Protein AF-A0AAC8YBW9-F1 (afdb_monomer_lite)

Foldseek 3Di:
DDPVLVVLVVVCVVQFAPADPLCVQVQCVPPGGLVSLLVSCVVPVLSSLLSLLVCVLVPPVSSLSSVCVSCLVVLVVVQVVVVVVVDPPSSVLLSVQLSVCSNPPPCVVDSPPSVVVSSVSSSVSSVVVVPPPPPPPPDPDPPPDDPPDPDPDDDDPPCDQLNLLVVCVVVVLDDPVLSVLSCCCPVVVDDLVRSCVVVVHDSVVSVVSPVVSVVSSVVCVVVSSVD

Structure (mmCIF, N/CA/C/O backbone):
data_AF-A0AAC8YBW9-F1
#
_entry.id   AF-A0AAC8YBW9-F1
#
loop_
_atom_site.group_PDB
_atom_site.id
_atom_site.type_symbol
_atom_site.label_atom_id
_atom_site.label_alt_id
_atom_site.label_comp_id
_atom_site.label_asym_id
_atom_site.label_entity_id
_atom_site.label_seq_id
_atom_site.pdbx_PDB_ins_code
_atom_site.Cartn_x
_atom_site.Cartn_y
_atom_site.Cartn_z
_atom_site.occupancy
_atom_site.B_iso_or_equiv
_atom_site.auth_seq_id
_atom_site.auth_comp_id
_atom_site.auth_asym_id
_atom_site.auth_atom_id
_atom_site.pdbx_PDB_model_num
ATOM 1 N N . MET A 1 1 ? 13.088 17.054 2.639 1.00 60.50 1 MET A N 1
ATOM 2 C CA . MET A 1 1 ? 11.891 16.589 3.371 1.00 60.50 1 MET A CA 1
ATOM 3 C C . MET A 1 1 ? 10.742 16.558 2.373 1.00 60.50 1 MET A C 1
ATOM 5 O O . MET A 1 1 ? 10.724 17.440 1.524 1.00 60.50 1 MET A O 1
ATOM 9 N N . PHE A 1 2 ? 9.884 15.536 2.373 1.00 74.44 2 PHE A N 1
ATOM 10 C CA . PHE A 1 2 ? 8.741 15.478 1.449 1.00 74.44 2 PHE A CA 1
ATOM 11 C C . PHE A 1 2 ? 7.587 16.308 2.029 1.00 74.44 2 PHE A C 1
ATOM 13 O O . PHE A 1 2 ? 7.195 16.025 3.158 1.00 74.44 2 PHE A O 1
ATOM 20 N N . SER A 1 3 ? 7.075 17.310 1.300 1.00 84.94 3 SER A N 1
ATOM 21 C CA . SER A 1 3 ? 5.959 18.153 1.781 1.00 84.94 3 SER A CA 1
ATOM 22 C C . SER A 1 3 ? 4.719 17.307 2.050 1.00 84.94 3 SER A C 1
ATOM 24 O O . SER A 1 3 ? 4.210 17.330 3.163 1.00 84.94 3 SER A O 1
ATOM 26 N N . THR A 1 4 ? 4.366 16.421 1.110 1.00 87.69 4 THR A N 1
ATOM 27 C CA . THR A 1 4 ? 3.236 15.489 1.232 1.00 87.69 4 THR A CA 1
ATOM 28 C C . THR A 1 4 ? 3.280 14.670 2.524 1.00 87.69 4 THR A C 1
ATOM 30 O O . THR A 1 4 ? 2.260 14.459 3.165 1.00 87.69 4 THR A O 1
ATOM 33 N N . ALA A 1 5 ? 4.464 14.224 2.965 1.00 90.69 5 ALA A N 1
ATOM 34 C CA . ALA A 1 5 ? 4.584 13.474 4.218 1.00 90.69 5 ALA A CA 1
ATOM 35 C C . ALA A 1 5 ? 4.280 14.332 5.456 1.00 90.69 5 ALA A C 1
ATOM 37 O O . ALA A 1 5 ? 3.769 13.810 6.443 1.00 90.69 5 ALA A O 1
ATOM 38 N N . ALA A 1 6 ? 4.639 15.617 5.439 1.00 91.75 6 ALA A N 1
ATOM 39 C CA . ALA A 1 6 ? 4.305 16.529 6.528 1.00 91.75 6 ALA A CA 1
ATOM 40 C C . ALA A 1 6 ? 2.796 16.800 6.549 1.00 91.75 6 ALA A C 1
ATOM 42 O O . ALA A 1 6 ? 2.181 16.668 7.603 1.00 91.75 6 ALA A O 1
ATOM 43 N N . ASP A 1 7 ? 2.207 17.061 5.382 1.00 94.31 7 ASP A N 1
ATOM 44 C CA . ASP A 1 7 ? 0.774 17.324 5.229 1.00 94.31 7 ASP A CA 1
ATOM 45 C C . ASP A 1 7 ? -0.071 16.121 5.683 1.00 94.31 7 ASP A C 1
ATOM 47 O O . ASP A 1 7 ? -1.015 16.281 6.454 1.00 94.31 7 ASP A O 1
ATOM 51 N N . LEU A 1 8 ? 0.334 14.898 5.320 1.00 94.31 8 LEU A N 1
ATOM 52 C CA . LEU A 1 8 ? -0.306 13.669 5.798 1.00 94.31 8 LEU A CA 1
ATOM 53 C C . LEU A 1 8 ? -0.160 13.468 7.311 1.00 94.31 8 LEU A C 1
ATOM 55 O O . LEU A 1 8 ? -1.072 12.951 7.946 1.00 94.31 8 LEU A O 1
ATOM 59 N N . ASN A 1 9 ? 0.961 13.841 7.927 1.00 95.81 9 ASN A N 1
ATOM 60 C CA . ASN A 1 9 ? 1.064 13.725 9.385 1.00 95.81 9 ASN A CA 1
ATOM 61 C C . ASN A 1 9 ? 0.178 14.753 10.096 1.00 95.81 9 ASN A C 1
ATOM 63 O O . ASN A 1 9 ? -0.477 14.398 11.067 1.00 95.81 9 ASN A O 1
ATOM 67 N N . ILE A 1 10 ? 0.092 15.982 9.578 1.00 96.69 10 ILE A N 1
ATOM 68 C CA . ILE A 1 10 ? -0.809 17.018 10.107 1.00 96.69 10 ILE A CA 1
ATOM 69 C C . ILE A 1 10 ? -2.271 16.573 9.993 1.00 96.69 10 ILE A C 1
ATOM 71 O O . ILE A 1 10 ? -3.038 16.692 10.944 1.00 96.69 10 ILE A O 1
ATOM 75 N N . GLU A 1 11 ? -2.662 16.039 8.837 1.00 96.25 11 GLU A N 1
ATOM 76 C CA . GLU A 1 11 ? -3.993 15.468 8.649 1.00 96.25 11 GLU A CA 1
ATOM 77 C C . GLU A 1 11 ? -4.227 14.306 9.625 1.00 96.25 11 GLU A C 1
ATOM 79 O O . GLU A 1 11 ? -5.249 14.274 10.310 1.00 96.25 11 GLU A O 1
ATOM 84 N N . TRP A 1 12 ? -3.274 13.374 9.738 1.00 97.50 12 TRP A N 1
ATOM 85 C CA . TRP A 1 12 ? -3.387 12.240 10.654 1.00 97.50 12 TRP A CA 1
ATOM 86 C C . TRP A 1 12 ? -3.553 12.683 12.106 1.00 97.50 12 TRP A C 1
ATOM 88 O O . TRP A 1 12 ? -4.356 12.089 12.823 1.00 97.50 12 TRP A O 1
ATOM 98 N N . ASP A 1 13 ? -2.873 13.751 12.522 1.00 97.12 13 ASP A N 1
ATOM 99 C CA . ASP A 1 13 ? -3.011 14.287 13.873 1.00 97.12 13 ASP A CA 1
ATOM 100 C C . ASP A 1 13 ? -4.455 14.698 14.192 1.00 97.12 13 ASP A C 1
ATOM 102 O O . ASP A 1 13 ? -4.885 14.555 15.335 1.00 97.12 13 ASP A O 1
ATOM 106 N N . SER A 1 14 ? -5.221 15.138 13.186 1.00 95.38 14 SER A N 1
ATOM 107 C CA . SER A 1 14 ? -6.653 15.439 13.324 1.00 95.38 14 SER A CA 1
ATOM 108 C C . SER A 1 14 ? -7.558 14.201 13.284 1.00 95.38 14 SER A C 1
ATOM 110 O O . SER A 1 14 ? -8.667 14.233 13.815 1.00 95.38 14 SER A O 1
ATOM 112 N N . LEU A 1 15 ? -7.097 13.108 12.668 1.00 96.94 15 LEU A N 1
ATOM 113 C CA . LEU A 1 15 ? -7.876 11.885 12.467 1.00 96.94 15 LEU A CA 1
ATOM 114 C C . LEU A 1 15 ? -7.648 10.835 13.554 1.00 96.94 15 LEU A C 1
ATOM 116 O O . LEU A 1 15 ? -8.534 10.012 13.768 1.00 96.94 15 LEU A O 1
ATOM 120 N N . GLN A 1 16 ? -6.497 10.838 14.229 1.00 97.25 16 GLN A N 1
ATOM 121 C CA . GLN A 1 16 ? -6.107 9.762 15.146 1.00 97.25 16 GLN A CA 1
ATOM 122 C C . GLN A 1 16 ? -7.092 9.555 16.302 1.00 97.25 16 GLN A C 1
ATOM 124 O O . GLN A 1 16 ? -7.290 8.418 16.715 1.00 97.25 16 GLN A O 1
ATOM 129 N N . ASP A 1 17 ? -7.759 10.619 16.757 1.00 97.38 17 ASP A N 1
ATOM 130 C CA . ASP A 1 17 ? -8.764 10.578 17.827 1.00 97.38 17 ASP A CA 1
ATOM 131 C C . ASP A 1 17 ? -10.181 10.259 17.316 1.00 97.38 17 ASP A C 1
ATOM 133 O O . ASP A 1 17 ? -11.138 10.218 18.093 1.00 97.38 17 ASP A O 1
ATOM 137 N N . SER A 1 18 ? -10.341 10.027 16.008 1.00 96.94 18 SER A N 1
ATOM 138 C CA . SER A 1 18 ? -11.635 9.673 15.423 1.00 96.94 18 SER A CA 1
ATOM 139 C C . SER A 1 18 ? -12.120 8.346 16.004 1.00 96.94 18 SER A C 1
ATOM 141 O O . SER A 1 18 ? -11.365 7.367 15.981 1.00 96.94 18 SER A O 1
ATOM 143 N N . PRO A 1 19 ? -13.367 8.283 16.501 1.00 96.12 19 PRO A N 1
ATOM 144 C CA . PRO A 1 19 ? -13.905 7.064 17.078 1.00 96.12 19 PRO A CA 1
ATOM 145 C C . PRO A 1 19 ? -14.093 5.994 16.001 1.00 96.12 19 PRO A C 1
ATOM 147 O O . PRO A 1 19 ? -14.581 6.282 14.906 1.00 96.12 19 PRO A O 1
ATOM 150 N N . VAL A 1 20 ? -13.757 4.748 16.330 1.00 95.56 20 VAL A N 1
ATOM 151 C CA . VAL A 1 20 ? -13.916 3.597 15.433 1.00 95.56 20 VAL A CA 1
ATOM 152 C C . VAL A 1 20 ? -14.882 2.573 16.020 1.00 95.56 20 VAL A C 1
ATOM 154 O O . VAL A 1 20 ? -14.960 2.373 17.228 1.00 95.56 20 VAL A O 1
ATOM 157 N N . THR A 1 21 ? -15.639 1.906 15.151 1.00 92.81 21 THR A N 1
ATOM 158 C CA . THR A 1 21 ? -16.585 0.831 15.509 1.00 92.81 21 THR A CA 1
ATOM 159 C C . THR A 1 21 ? -16.119 -0.521 14.972 1.00 92.81 21 THR A C 1
ATOM 161 O O . THR A 1 21 ? -16.912 -1.403 14.663 1.00 92.81 21 THR A O 1
ATOM 164 N N . TRP A 1 22 ? -14.803 -0.694 14.851 1.00 95.06 22 TRP A N 1
ATOM 165 C CA . TRP A 1 22 ? -14.136 -1.862 14.269 1.00 95.06 22 TRP A CA 1
ATOM 166 C C . TRP A 1 22 ? -14.131 -3.097 15.192 1.00 95.06 22 TRP A C 1
ATOM 168 O O . TRP A 1 22 ? -13.188 -3.882 15.207 1.00 95.06 22 TRP A O 1
ATOM 178 N N . THR A 1 23 ? -15.207 -3.284 15.956 1.00 91.81 23 THR A N 1
ATOM 179 C CA . THR A 1 23 ? -15.369 -4.339 16.967 1.00 91.81 23 THR A CA 1
ATOM 180 C C . THR A 1 23 ? -15.533 -5.738 16.376 1.00 91.81 23 THR A C 1
ATOM 182 O O . THR A 1 23 ? -15.390 -6.724 17.093 1.00 91.81 23 THR A O 1
ATOM 185 N N . ASP A 1 24 ? -15.823 -5.830 15.076 1.00 92.75 24 ASP A N 1
ATOM 186 C CA . ASP A 1 24 ? -15.921 -7.094 14.336 1.00 92.75 24 ASP A CA 1
ATOM 187 C C . ASP A 1 24 ? -14.550 -7.783 14.167 1.00 92.75 24 ASP A C 1
ATOM 189 O O . ASP A 1 24 ? -14.483 -8.965 13.827 1.00 92.75 24 ASP A O 1
ATOM 193 N N . CYS A 1 25 ? -13.452 -7.065 14.430 1.00 95.19 25 CYS A N 1
ATOM 194 C CA . CYS A 1 25 ? -12.106 -7.616 14.531 1.00 95.19 25 CYS A CA 1
ATOM 195 C C . CYS A 1 25 ? -11.748 -7.844 16.013 1.00 95.19 25 CYS A C 1
ATOM 197 O O . CYS A 1 25 ? -11.646 -6.872 16.767 1.00 95.19 25 CYS A O 1
ATOM 199 N N . PRO A 1 26 ? -11.519 -9.099 16.453 1.00 96.00 26 PRO A N 1
ATOM 200 C CA . PRO A 1 26 ? -11.188 -9.408 17.846 1.00 96.00 26 PRO A CA 1
ATOM 201 C C . PRO A 1 26 ? -9.964 -8.651 18.371 1.00 96.00 26 PRO A C 1
ATOM 203 O O . PRO A 1 26 ? -9.948 -8.207 19.517 1.00 96.00 26 PRO A O 1
ATOM 206 N N . GLU A 1 27 ? -8.949 -8.471 17.528 1.00 96.50 27 GLU A N 1
ATOM 207 C CA . GLU A 1 27 ? -7.716 -7.762 17.862 1.00 96.50 27 GLU A CA 1
ATOM 208 C C . GLU A 1 27 ? -7.932 -6.254 18.058 1.00 96.50 27 GLU A C 1
ATOM 210 O O . GLU A 1 27 ? -7.130 -5.612 18.732 1.00 96.50 27 GLU A O 1
ATOM 215 N N . LEU A 1 28 ? -9.021 -5.696 17.519 1.00 95.81 28 LEU A N 1
ATOM 216 C CA . LEU A 1 28 ? -9.409 -4.288 17.646 1.00 95.81 28 LEU A CA 1
ATOM 217 C C . LEU A 1 28 ? -10.557 -4.062 18.638 1.00 95.81 28 LEU A C 1
ATOM 219 O O . LEU A 1 28 ? -11.024 -2.935 18.772 1.00 95.81 28 LEU A O 1
ATOM 223 N N . LEU A 1 29 ? -10.996 -5.086 19.377 1.00 92.62 29 LEU A N 1
ATOM 224 C CA . LEU A 1 29 ? -12.145 -4.990 20.288 1.00 92.62 29 LEU A CA 1
ATOM 225 C C . LEU A 1 29 ? -12.020 -3.850 21.318 1.00 92.62 29 LEU A C 1
ATOM 227 O O . LEU A 1 29 ? -13.023 -3.290 21.756 1.00 92.62 29 LEU A O 1
ATOM 231 N N . HIS A 1 30 ? -10.789 -3.527 21.717 1.00 90.12 30 HIS A N 1
ATOM 232 C CA . HIS A 1 30 ? -10.483 -2.471 22.683 1.00 90.12 30 HIS A CA 1
ATOM 233 C C . HIS A 1 30 ? -9.971 -1.176 22.045 1.00 90.12 30 HIS A C 1
ATOM 235 O O . HIS A 1 30 ? -9.681 -0.232 22.776 1.00 90.12 30 HIS A O 1
ATOM 241 N N . ALA A 1 31 ? -9.844 -1.123 20.717 1.00 94.69 31 ALA A N 1
ATOM 242 C CA . ALA A 1 31 ? -9.486 0.101 20.018 1.00 94.69 31 ALA A CA 1
ATOM 243 C C . ALA A 1 31 ? -10.704 1.028 19.992 1.00 94.69 31 ALA A C 1
ATOM 245 O O . ALA A 1 31 ? -11.742 0.684 19.426 1.00 94.69 31 ALA A O 1
ATOM 246 N N . VAL A 1 32 ? -10.584 2.192 20.629 1.00 95.19 32 VAL A N 1
ATOM 247 C CA . VAL A 1 32 ? -11.648 3.202 20.658 1.00 95.19 32 VAL A CA 1
ATOM 248 C C . VAL A 1 32 ? -11.441 4.205 19.529 1.00 95.19 32 VAL A C 1
ATOM 250 O O . VAL A 1 32 ? -12.415 4.705 18.966 1.00 95.19 32 VAL A O 1
ATOM 253 N N . THR A 1 33 ? -10.184 4.466 19.169 1.00 97.94 33 THR A N 1
ATOM 254 C CA . THR A 1 33 ? -9.804 5.429 18.135 1.00 97.94 33 THR A CA 1
ATOM 255 C C . THR A 1 33 ? -9.011 4.795 16.988 1.00 97.94 33 THR A C 1
ATOM 257 O O . THR A 1 33 ? -8.483 3.682 17.093 1.00 97.94 33 THR A O 1
ATOM 260 N N . ALA A 1 34 ? -8.887 5.521 15.874 1.00 97.25 34 ALA A N 1
ATOM 261 C CA . ALA A 1 34 ? -8.012 5.125 14.770 1.00 97.25 34 ALA A CA 1
ATOM 262 C C . ALA A 1 34 ? -6.533 5.029 15.203 1.00 97.25 34 ALA A C 1
ATOM 264 O O . ALA A 1 34 ? -5.799 4.164 14.721 1.00 97.25 34 ALA A O 1
ATOM 265 N N . GLY A 1 35 ? -6.101 5.877 16.142 1.00 97.31 35 GLY A N 1
ATOM 266 C CA . GLY A 1 35 ? -4.774 5.829 16.754 1.00 97.31 35 GLY A CA 1
ATOM 267 C C . GLY A 1 35 ? -4.528 4.544 17.549 1.00 97.31 35 GLY A C 1
ATOM 268 O O . GLY A 1 35 ? -3.469 3.929 17.399 1.00 97.31 35 GLY A O 1
ATOM 269 N N . ASP A 1 36 ? -5.519 4.086 18.322 1.00 97.19 36 ASP A N 1
ATOM 270 C CA . ASP A 1 36 ? -5.434 2.811 19.049 1.00 97.19 36 ASP A CA 1
ATOM 271 C C . ASP A 1 36 ? -5.256 1.639 18.076 1.00 97.19 36 ASP A C 1
ATOM 273 O O . ASP A 1 36 ? -4.386 0.783 18.254 1.00 97.19 36 ASP A O 1
ATOM 277 N N . ALA A 1 37 ? -6.051 1.625 17.003 1.00 97.00 37 ALA A N 1
ATOM 278 C CA . ALA A 1 37 ? -5.962 0.602 15.971 1.00 97.00 37 ALA A CA 1
ATOM 279 C C . ALA A 1 37 ? -4.598 0.618 15.263 1.00 97.00 37 ALA A C 1
ATOM 281 O O . ALA A 1 37 ? -3.984 -0.437 15.088 1.00 97.00 37 ALA A O 1
ATOM 282 N N . LEU A 1 38 ? -4.087 1.806 14.910 1.00 97.69 38 LEU A N 1
ATOM 283 C CA . LEU A 1 38 ? -2.760 1.975 14.314 1.00 97.69 38 LEU A CA 1
ATOM 284 C C . LEU A 1 38 ? -1.662 1.364 15.197 1.00 97.69 38 LEU A C 1
ATOM 286 O O . LEU A 1 38 ? -0.782 0.665 14.689 1.00 97.69 38 LEU A O 1
ATOM 290 N N . ALA A 1 39 ? -1.723 1.591 16.511 1.00 96.94 39 ALA A N 1
ATOM 291 C CA . ALA A 1 39 ? -0.749 1.059 17.461 1.00 96.94 39 ALA A CA 1
ATOM 292 C C . ALA A 1 39 ? -0.759 -0.481 17.533 1.00 96.94 39 ALA A C 1
ATOM 294 O O . ALA A 1 39 ? 0.277 -1.098 17.793 1.00 96.94 39 ALA A O 1
ATOM 295 N N . LEU A 1 40 ? -1.905 -1.114 17.262 1.00 97.25 40 LEU A N 1
ATOM 296 C CA . LEU A 1 40 ? -2.082 -2.567 17.331 1.00 97.25 40 LEU A CA 1
ATOM 297 C C . LEU A 1 40 ? -1.657 -3.308 16.054 1.00 97.25 40 LEU A C 1
ATOM 299 O O . LEU A 1 40 ? -1.299 -4.488 16.141 1.00 97.25 40 LEU A O 1
ATOM 303 N N . ILE A 1 41 ? -1.613 -2.637 14.892 1.00 96.75 41 ILE A N 1
ATOM 304 C CA . ILE A 1 41 ? -1.226 -3.249 13.600 1.00 96.75 41 ILE A CA 1
ATOM 305 C C . ILE A 1 41 ? 0.105 -4.002 13.708 1.00 96.75 41 ILE A C 1
ATOM 307 O O . ILE A 1 41 ? 0.249 -5.092 13.161 1.00 96.75 41 ILE A O 1
ATOM 311 N N . GLY A 1 42 ? 1.091 -3.451 14.421 1.00 93.00 42 GLY A N 1
ATOM 312 C CA . GLY A 1 42 ? 2.408 -4.081 14.550 1.00 93.00 42 GLY A CA 1
ATOM 313 C C . GLY A 1 42 ? 2.386 -5.426 15.287 1.00 93.00 42 GLY A C 1
ATOM 314 O O . GLY A 1 42 ? 3.173 -6.313 14.957 1.00 93.00 42 GLY A O 1
ATOM 315 N N . ALA A 1 43 ? 1.488 -5.588 16.262 1.00 95.00 43 ALA A N 1
ATOM 316 C CA . ALA A 1 43 ? 1.363 -6.812 17.048 1.00 95.00 43 ALA A CA 1
ATOM 317 C C . ALA A 1 43 ? 0.572 -7.897 16.302 1.00 95.00 43 ALA A C 1
ATOM 319 O O . ALA A 1 43 ? 0.923 -9.076 16.380 1.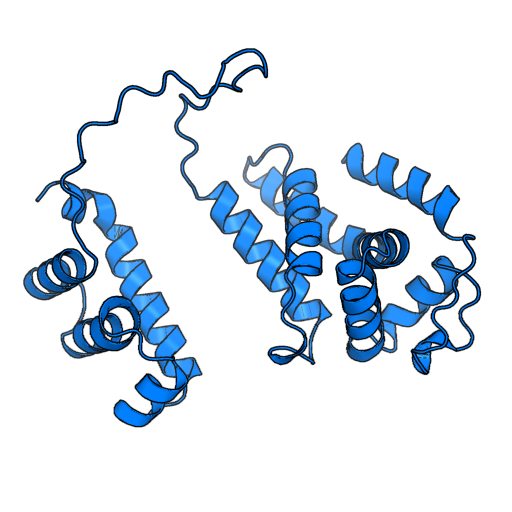00 95.00 43 ALA A O 1
ATOM 320 N N . PHE A 1 44 ? -0.453 -7.497 15.544 1.00 95.31 44 PHE A N 1
ATOM 321 C CA . PHE A 1 44 ? -1.350 -8.411 14.834 1.00 95.31 44 PHE A CA 1
ATOM 322 C C . PHE A 1 44 ? -1.576 -7.974 13.376 1.00 95.31 44 PHE A C 1
ATOM 324 O O . PHE A 1 44 ? -2.693 -7.624 12.994 1.00 95.31 44 PHE A O 1
ATOM 331 N N . PRO A 1 45 ? -0.532 -7.997 12.527 1.00 94.75 45 PRO A N 1
ATOM 332 C CA . PRO A 1 45 ? -0.579 -7.347 11.221 1.00 94.75 45 PRO A CA 1
ATOM 333 C C . PRO A 1 45 ? -1.578 -7.994 10.268 1.00 94.75 45 PRO A C 1
ATOM 335 O O . PRO A 1 45 ? -2.378 -7.292 9.669 1.00 94.75 45 PRO A O 1
ATOM 338 N N . ASP A 1 46 ? -1.558 -9.318 10.117 1.00 97.38 46 ASP A N 1
ATOM 339 C CA . ASP A 1 46 ? -2.433 -9.995 9.156 1.00 97.38 46 ASP A CA 1
ATOM 340 C C . ASP A 1 46 ? -3.934 -9.851 9.485 1.00 97.38 46 ASP A C 1
ATOM 342 O O . ASP A 1 46 ? -4.660 -9.400 8.602 1.00 97.38 46 ASP A O 1
ATOM 346 N N . PRO A 1 47 ? -4.436 -10.157 10.700 1.00 97.62 47 PRO A N 1
ATOM 347 C CA . PRO A 1 47 ? -5.870 -10.036 10.980 1.00 97.62 47 PRO A CA 1
ATOM 348 C C . PRO A 1 47 ? -6.361 -8.583 10.925 1.00 97.62 47 PRO A C 1
ATOM 350 O O . PRO A 1 47 ? -7.392 -8.315 10.308 1.00 97.62 47 PRO A O 1
ATOM 353 N N . ILE A 1 48 ? -5.597 -7.633 11.480 1.00 98.31 48 ILE A N 1
ATOM 354 C CA . ILE A 1 48 ? -5.988 -6.219 11.477 1.00 98.31 48 ILE A CA 1
ATOM 355 C C . ILE A 1 48 ? -5.949 -5.652 10.055 1.00 98.31 48 ILE A C 1
ATOM 357 O O . ILE A 1 48 ? -6.904 -5.008 9.630 1.00 98.31 48 ILE A O 1
ATOM 361 N N . LEU A 1 49 ? -4.884 -5.902 9.284 1.00 98.56 49 LEU A N 1
ATOM 362 C CA . LEU A 1 49 ? -4.807 -5.399 7.910 1.00 98.56 49 LEU A CA 1
ATOM 363 C C . LEU A 1 49 ? -5.856 -6.053 7.014 1.00 98.56 49 LEU A C 1
ATOM 365 O O . LEU A 1 49 ? -6.438 -5.352 6.196 1.00 98.56 49 LEU A O 1
ATOM 369 N N . ALA A 1 50 ? -6.139 -7.351 7.171 1.00 98.44 50 ALA A N 1
ATOM 370 C CA . ALA A 1 50 ? -7.219 -8.002 6.430 1.00 98.44 50 ALA A CA 1
ATOM 371 C C . ALA A 1 50 ? -8.562 -7.303 6.678 1.00 98.44 50 ALA A C 1
ATOM 373 O O . ALA A 1 50 ? -9.276 -6.976 5.730 1.00 98.44 50 ALA A O 1
ATOM 374 N N . PHE A 1 51 ? -8.866 -7.031 7.948 1.00 98.44 51 PHE A N 1
ATOM 375 C CA . PHE A 1 51 ? -10.085 -6.344 8.350 1.00 98.44 51 PHE A CA 1
ATOM 376 C C . PHE A 1 51 ? -10.161 -4.914 7.793 1.00 98.44 51 PHE A C 1
ATOM 378 O O . PHE A 1 51 ? -11.158 -4.537 7.180 1.00 98.44 51 PHE A O 1
ATOM 385 N N . LEU A 1 52 ? -9.100 -4.118 7.961 1.00 98.44 52 LEU A N 1
ATOM 386 C CA . LEU A 1 52 ? -9.075 -2.734 7.483 1.00 98.44 52 LEU A CA 1
ATOM 387 C C . LEU A 1 52 ? -9.133 -2.652 5.950 1.00 98.44 52 LEU A C 1
ATOM 389 O O . LEU A 1 52 ? -9.759 -1.739 5.414 1.00 98.44 52 LEU A O 1
ATOM 393 N N . ILE A 1 53 ? -8.532 -3.608 5.236 1.00 98.62 53 ILE A N 1
ATOM 394 C CA . ILE A 1 53 ? -8.633 -3.706 3.774 1.00 98.62 53 ILE A CA 1
ATOM 395 C C . ILE A 1 53 ? -10.084 -3.973 3.358 1.00 98.62 53 ILE A C 1
ATOM 397 O O . ILE A 1 53 ? -10.602 -3.227 2.531 1.00 98.62 53 ILE A O 1
ATOM 401 N N . ASP A 1 54 ? -10.768 -4.964 3.948 1.00 98.25 54 ASP A N 1
ATOM 402 C CA . ASP A 1 54 ? -12.185 -5.244 3.640 1.00 98.25 54 ASP A CA 1
ATOM 403 C C . ASP A 1 54 ? -13.070 -4.017 3.912 1.00 98.25 54 ASP A C 1
ATOM 405 O O . ASP A 1 54 ? -13.893 -3.637 3.078 1.00 98.25 54 ASP A O 1
ATOM 409 N N . ARG A 1 55 ? -12.850 -3.324 5.035 1.00 97.81 55 ARG A N 1
ATOM 410 C CA . ARG A 1 55 ? -13.540 -2.067 5.360 1.00 97.81 55 ARG A CA 1
ATOM 411 C C . ARG A 1 55 ? -13.297 -0.984 4.309 1.00 97.81 55 ARG A C 1
ATOM 413 O O . ARG A 1 55 ? -14.256 -0.361 3.854 1.00 97.81 55 ARG A O 1
ATOM 420 N N . THR A 1 56 ? -12.047 -0.798 3.890 1.00 98.19 56 THR A N 1
ATOM 421 C CA . THR A 1 56 ? -11.671 0.183 2.858 1.00 98.19 56 THR A CA 1
ATOM 422 C C . THR A 1 56 ? -12.361 -0.126 1.531 1.00 98.19 56 THR A C 1
ATOM 424 O O . THR A 1 56 ? -12.943 0.760 0.914 1.00 98.19 56 THR A O 1
ATOM 427 N N . GLN A 1 57 ? -12.376 -1.397 1.120 1.00 97.12 57 GLN A N 1
ATOM 428 C CA . GLN A 1 57 ? -13.044 -1.859 -0.103 1.00 97.12 57 GLN A CA 1
ATOM 429 C C . GLN A 1 57 ? -14.571 -1.671 -0.057 1.00 97.12 57 GLN A C 1
ATOM 431 O O . GLN A 1 57 ? -15.220 -1.585 -1.097 1.00 97.12 57 GLN A O 1
ATOM 436 N N . ARG A 1 58 ? -15.149 -1.548 1.144 1.00 96.56 58 ARG A N 1
ATOM 437 C CA . ARG A 1 58 ? -16.561 -1.200 1.379 1.00 96.56 58 ARG A CA 1
ATOM 438 C C . ARG A 1 58 ? -16.807 0.302 1.570 1.00 96.56 58 ARG A C 1
ATOM 440 O O . ARG A 1 58 ? -17.932 0.685 1.888 1.00 96.56 58 ARG A O 1
ATOM 447 N N . GLY A 1 59 ? -15.790 1.142 1.378 1.00 96.25 59 GLY A N 1
ATOM 448 C CA . GLY A 1 59 ? -15.895 2.602 1.431 1.00 96.25 59 GLY A CA 1
ATOM 449 C C . GLY A 1 59 ? -15.572 3.243 2.784 1.00 96.25 59 GLY A C 1
ATOM 450 O O . GLY A 1 59 ? -15.879 4.415 2.976 1.00 96.25 59 GLY A O 1
ATOM 451 N N . ASP A 1 60 ? -14.974 2.518 3.735 1.00 96.75 60 ASP A N 1
ATOM 452 C CA . ASP A 1 60 ? -14.445 3.129 4.964 1.00 96.75 60 ASP A CA 1
ATOM 453 C C . ASP A 1 60 ? -13.095 3.811 4.683 1.00 96.75 60 ASP A C 1
ATOM 455 O O . ASP A 1 60 ? -12.033 3.185 4.724 1.00 96.75 60 ASP A O 1
ATOM 459 N N . GLU A 1 61 ? -13.138 5.109 4.389 1.00 96.00 61 GLU A N 1
ATOM 460 C CA . GLU A 1 61 ? -11.941 5.905 4.098 1.00 96.00 61 GLU A CA 1
ATOM 461 C C . GLU A 1 61 ? -10.972 5.976 5.290 1.00 96.00 61 GLU A C 1
ATOM 463 O O . GLU A 1 61 ? -9.754 5.958 5.094 1.00 96.00 61 GLU A O 1
ATOM 468 N N . LEU A 1 62 ? -11.481 5.985 6.530 1.00 97.69 62 LEU A N 1
ATOM 469 C CA . LEU A 1 62 ? -10.650 6.040 7.736 1.00 97.69 62 LEU A CA 1
ATOM 470 C C . LEU A 1 62 ? -9.833 4.753 7.912 1.00 97.69 62 LEU A C 1
ATOM 472 O O . LEU A 1 62 ? -8.673 4.811 8.335 1.00 97.69 62 LEU A O 1
ATOM 476 N N . ALA A 1 63 ? -10.393 3.599 7.535 1.00 98.06 63 ALA A N 1
ATOM 477 C CA . ALA A 1 63 ? -9.665 2.331 7.527 1.00 98.06 63 ALA A CA 1
ATOM 478 C C . ALA A 1 63 ? -8.490 2.374 6.536 1.00 98.06 63 ALA A C 1
ATOM 480 O O . ALA A 1 63 ? -7.350 2.079 6.911 1.00 98.06 63 ALA A O 1
ATOM 481 N N . GLY A 1 64 ? -8.739 2.834 5.306 1.00 97.69 64 GLY A N 1
ATOM 482 C CA . GLY A 1 64 ? -7.704 2.971 4.278 1.00 97.69 64 GLY A CA 1
ATOM 483 C C . GLY A 1 64 ? -6.619 3.955 4.701 1.00 97.69 64 GLY A C 1
ATOM 484 O O . GLY A 1 64 ? -5.421 3.678 4.591 1.00 97.69 64 GLY A O 1
ATOM 485 N N . ARG A 1 65 ? -7.031 5.080 5.291 1.00 97.81 65 ARG A N 1
ATOM 486 C CA . ARG A 1 65 ? -6.120 6.108 5.789 1.00 97.81 65 ARG A CA 1
ATOM 487 C C . ARG A 1 65 ? -5.249 5.631 6.951 1.00 97.81 65 ARG A C 1
ATOM 489 O O . ARG A 1 65 ? -4.067 5.986 6.998 1.00 97.81 65 ARG A O 1
ATOM 496 N N . THR A 1 66 ? -5.799 4.804 7.841 1.00 98.44 66 THR A N 1
ATOM 497 C CA . THR A 1 66 ? -5.065 4.144 8.937 1.00 98.44 66 THR A CA 1
ATOM 498 C C . THR A 1 66 ? -3.990 3.204 8.398 1.00 98.44 66 THR A C 1
ATOM 500 O O . THR A 1 66 ? -2.848 3.243 8.860 1.00 98.44 66 THR A O 1
ATOM 503 N N . ILE A 1 67 ? -4.308 2.414 7.364 1.00 98.50 67 ILE A N 1
ATOM 504 C CA . ILE A 1 67 ? -3.313 1.571 6.688 1.00 98.50 67 ILE A CA 1
ATOM 505 C C . ILE A 1 67 ? -2.217 2.451 6.074 1.00 98.50 67 ILE A C 1
ATOM 507 O O . ILE A 1 67 ? -1.035 2.225 6.333 1.00 98.50 67 ILE A O 1
ATOM 511 N N . CYS A 1 68 ? -2.576 3.485 5.307 1.00 98.06 68 CYS A N 1
ATOM 512 C CA . CYS A 1 68 ? -1.597 4.398 4.710 1.00 98.06 68 CYS A CA 1
ATOM 513 C C . CYS A 1 68 ? -0.662 5.014 5.763 1.00 98.06 68 CYS A C 1
ATOM 515 O O . CYS A 1 68 ? 0.551 5.056 5.544 1.00 98.06 68 CYS A O 1
ATOM 517 N N . GLN A 1 69 ? -1.191 5.410 6.927 1.00 98.19 69 GLN A N 1
ATOM 518 C CA . GLN A 1 69 ? -0.373 5.921 8.026 1.00 98.19 69 GLN A CA 1
ATOM 519 C C . GLN A 1 69 ? 0.617 4.871 8.544 1.00 98.19 69 GLN A C 1
ATOM 521 O O . GLN A 1 69 ? 1.800 5.175 8.712 1.00 98.19 69 GLN A O 1
ATOM 526 N N . ALA A 1 70 ? 0.169 3.626 8.738 1.00 98.25 70 ALA A N 1
ATOM 527 C CA . ALA A 1 70 ? 1.017 2.527 9.206 1.00 98.25 70 ALA A CA 1
ATOM 528 C C . ALA A 1 70 ? 2.222 2.270 8.286 1.00 98.25 70 ALA A C 1
ATOM 530 O O . ALA A 1 70 ? 3.305 1.902 8.749 1.00 98.25 70 ALA A O 1
ATOM 531 N N . PHE A 1 71 ? 2.059 2.495 6.980 1.00 98.31 71 PHE A N 1
ATOM 532 C CA . PHE A 1 71 ? 3.117 2.293 5.991 1.00 98.31 71 PHE A CA 1
ATOM 533 C C . PHE A 1 71 ? 3.885 3.565 5.612 1.00 98.31 71 PHE A C 1
ATOM 535 O O . PHE A 1 71 ? 4.917 3.447 4.945 1.00 98.31 71 PHE A O 1
ATOM 542 N N . LEU A 1 72 ? 3.471 4.758 6.051 1.00 97.38 72 LEU A N 1
ATOM 543 C CA . LEU A 1 72 ? 4.043 6.036 5.606 1.00 97.38 72 LEU A CA 1
ATOM 544 C C . LEU A 1 72 ? 5.575 6.078 5.735 1.00 97.38 72 LEU A C 1
ATOM 546 O O . LEU A 1 72 ? 6.276 6.413 4.779 1.00 97.38 72 LEU A O 1
ATOM 550 N N . GLY A 1 73 ? 6.130 5.638 6.870 1.00 96.25 73 GLY A N 1
ATOM 551 C CA . GLY A 1 73 ? 7.585 5.582 7.073 1.00 96.25 73 GLY A CA 1
ATOM 552 C C . GLY A 1 73 ? 8.316 4.662 6.080 1.00 96.25 73 GLY A C 1
ATOM 553 O O . GLY A 1 73 ? 9.422 4.966 5.610 1.00 96.25 73 GLY A O 1
ATOM 554 N N . LYS A 1 74 ? 7.686 3.546 5.694 1.00 96.62 74 LYS A N 1
ATOM 555 C CA . LYS A 1 74 ? 8.223 2.628 4.683 1.00 96.62 74 LYS A CA 1
ATOM 556 C C . LYS A 1 74 ? 8.181 3.251 3.290 1.00 96.62 74 LYS A C 1
ATOM 558 O O . LYS A 1 74 ? 9.172 3.139 2.563 1.00 96.62 74 LYS A O 1
ATOM 563 N N . LEU A 1 75 ? 7.084 3.924 2.949 1.00 97.25 75 LEU A N 1
ATOM 564 C CA . LEU A 1 75 ? 6.916 4.619 1.672 1.00 97.25 75 LEU A CA 1
ATOM 565 C C . LEU A 1 75 ? 7.928 5.761 1.528 1.00 97.25 75 LEU A C 1
ATOM 567 O O . LEU A 1 75 ? 8.607 5.834 0.509 1.00 97.25 75 LEU A O 1
ATOM 571 N N . ILE A 1 76 ? 8.160 6.551 2.582 1.00 96.19 76 ILE A N 1
ATOM 572 C CA . ILE A 1 76 ? 9.217 7.579 2.619 1.00 96.19 76 ILE A CA 1
ATOM 573 C C . ILE A 1 76 ? 10.592 6.966 2.328 1.00 96.19 76 ILE A C 1
ATOM 575 O O . ILE A 1 76 ? 11.371 7.513 1.548 1.00 96.19 76 ILE A O 1
ATOM 579 N N . THR A 1 77 ? 10.899 5.808 2.918 1.00 95.50 77 THR A N 1
ATOM 580 C CA . THR A 1 77 ? 12.178 5.118 2.683 1.00 95.50 77 THR A CA 1
ATOM 581 C C . THR A 1 77 ? 12.316 4.640 1.233 1.00 95.50 77 THR A C 1
ATOM 583 O O . THR A 1 77 ? 13.411 4.686 0.666 1.00 95.50 77 THR A O 1
ATOM 586 N N . MET A 1 78 ? 11.230 4.160 0.623 1.00 94.31 78 MET A N 1
ATOM 587 C CA . MET A 1 78 ? 11.207 3.757 -0.787 1.00 94.31 78 MET A CA 1
ATOM 588 C C . MET A 1 78 ? 11.381 4.966 -1.710 1.00 94.31 78 MET A C 1
ATOM 590 O O . MET A 1 78 ? 12.285 4.967 -2.548 1.00 94.31 78 MET A O 1
ATOM 594 N N . ALA A 1 79 ? 10.602 6.020 -1.480 1.00 94.12 79 ALA A N 1
ATOM 595 C CA . ALA A 1 79 ? 10.651 7.269 -2.223 1.00 94.12 79 ALA A CA 1
ATOM 596 C C . ALA A 1 79 ? 12.026 7.945 -2.139 1.00 94.12 79 ALA A C 1
ATOM 598 O O . ALA A 1 79 ? 12.558 8.398 -3.147 1.00 94.12 79 ALA A O 1
ATOM 599 N N . ALA A 1 80 ? 12.666 7.955 -0.966 1.00 92.56 80 ALA A N 1
ATOM 600 C CA . ALA A 1 80 ? 14.011 8.509 -0.803 1.00 92.56 80 ALA A CA 1
ATOM 601 C C . ALA A 1 80 ? 15.046 7.784 -1.683 1.00 92.56 80 ALA A C 1
ATOM 603 O O . ALA A 1 80 ? 15.901 8.424 -2.298 1.00 92.56 80 ALA A O 1
ATOM 604 N N . LYS A 1 81 ? 14.948 6.452 -1.793 1.00 90.75 81 LYS A N 1
ATOM 605 C CA . LYS A 1 81 ? 15.820 5.654 -2.670 1.00 90.75 81 LYS A CA 1
ATOM 606 C C . LYS A 1 81 ? 15.544 5.902 -4.152 1.00 90.75 81 LYS A C 1
ATOM 608 O O . LYS A 1 81 ? 16.476 5.833 -4.946 1.00 90.75 81 LYS A O 1
ATOM 613 N N . ALA A 1 82 ? 14.293 6.136 -4.534 1.00 90.06 82 ALA A N 1
ATOM 614 C CA . ALA A 1 82 ? 13.920 6.463 -5.909 1.00 90.06 82 ALA A CA 1
ATOM 615 C C . ALA A 1 82 ? 14.389 7.874 -6.294 1.00 90.06 82 ALA A C 1
ATOM 617 O O . ALA A 1 82 ? 15.045 8.051 -7.317 1.00 90.06 82 ALA A O 1
ATOM 618 N N . ARG A 1 83 ? 14.199 8.853 -5.404 1.00 88.25 83 ARG A N 1
ATOM 619 C CA . ARG A 1 83 ? 14.695 10.222 -5.577 1.00 88.25 83 ARG A CA 1
ATOM 620 C C . ARG A 1 83 ? 16.213 10.285 -5.729 1.00 88.25 83 ARG A C 1
ATOM 622 O O . ARG A 1 83 ? 16.710 11.018 -6.575 1.00 88.25 83 ARG A O 1
ATOM 629 N N . ALA A 1 84 ? 16.958 9.478 -4.970 1.00 86.81 84 ALA A N 1
ATOM 630 C CA . ALA A 1 84 ? 18.410 9.357 -5.133 1.00 86.81 84 ALA A CA 1
ATOM 631 C C . ALA A 1 84 ? 18.833 8.821 -6.520 1.00 86.81 84 ALA A C 1
ATOM 633 O O . ALA A 1 84 ? 19.983 8.992 -6.911 1.00 86.81 84 ALA A O 1
ATOM 634 N N . ARG A 1 85 ? 17.915 8.188 -7.262 1.00 86.75 85 ARG A N 1
ATOM 635 C CA . ARG A 1 85 ? 18.101 7.729 -8.648 1.00 86.75 85 ARG A CA 1
ATOM 636 C C . ARG A 1 85 ? 17.531 8.701 -9.688 1.00 86.75 85 ARG A C 1
ATOM 638 O O . ARG A 1 85 ? 17.510 8.361 -10.862 1.00 86.75 85 ARG A O 1
ATOM 645 N N . GLY A 1 86 ? 17.090 9.886 -9.267 1.00 86.06 86 GLY A N 1
ATOM 646 C CA . GLY A 1 86 ? 16.582 10.925 -10.162 1.00 86.06 86 GLY A CA 1
ATOM 647 C C . GLY A 1 86 ? 15.082 10.861 -10.449 1.00 86.06 86 GLY A C 1
ATOM 648 O O . GLY A 1 86 ? 14.642 11.558 -11.351 1.00 86.06 86 GLY A O 1
ATOM 649 N N . ILE A 1 87 ? 14.301 10.074 -9.700 1.00 86.38 87 ILE A N 1
ATOM 650 C CA . ILE A 1 87 ? 12.838 10.043 -9.848 1.00 86.38 87 ILE A CA 1
ATOM 651 C C . ILE A 1 87 ? 12.212 11.185 -9.020 1.00 86.38 87 ILE A C 1
ATOM 653 O O . ILE A 1 87 ? 12.297 11.135 -7.783 1.00 86.38 87 ILE A O 1
ATOM 657 N N . PRO A 1 88 ? 11.641 12.231 -9.651 1.00 83.69 88 PRO A N 1
ATOM 658 C CA . PRO A 1 88 ? 10.886 13.262 -8.939 1.00 83.69 88 PRO A CA 1
ATOM 659 C C . PRO A 1 88 ? 9.588 12.675 -8.363 1.00 83.69 88 PRO A C 1
ATOM 661 O O . PRO A 1 88 ? 9.158 11.614 -8.791 1.00 83.69 88 PRO A O 1
ATOM 664 N N . ASP A 1 89 ? 9.022 13.316 -7.337 1.00 87.62 89 ASP A N 1
ATOM 665 C CA . ASP A 1 89 ? 7.682 13.020 -6.783 1.00 87.62 89 ASP A CA 1
ATOM 666 C C . ASP A 1 89 ? 7.406 11.560 -6.364 1.00 87.62 89 ASP A C 1
ATOM 668 O O . ASP A 1 89 ? 6.288 11.166 -6.055 1.00 87.62 89 ASP A O 1
ATOM 672 N N . ALA A 1 90 ? 8.466 10.765 -6.192 1.00 91.56 90 ALA A N 1
ATOM 673 C CA . ALA A 1 90 ? 8.386 9.335 -5.903 1.00 91.56 90 ALA A CA 1
ATOM 674 C C . ALA A 1 90 ? 7.589 8.955 -4.640 1.00 91.56 90 ALA A C 1
ATOM 676 O O . ALA A 1 90 ? 7.245 7.785 -4.465 1.00 91.56 90 ALA A O 1
ATOM 677 N N . LEU A 1 91 ? 7.354 9.895 -3.715 1.00 94.50 91 LEU A N 1
ATOM 678 C CA . LEU A 1 91 ? 6.493 9.637 -2.561 1.00 94.50 91 LEU A CA 1
ATOM 679 C C . LEU A 1 91 ? 5.021 9.605 -2.970 1.00 94.50 91 LEU A C 1
ATOM 681 O O . LEU A 1 91 ? 4.307 8.719 -2.506 1.00 94.50 91 LEU A O 1
ATOM 685 N N . ASP A 1 92 ? 4.598 10.523 -3.832 1.00 93.25 92 ASP A N 1
ATOM 686 C CA . ASP A 1 92 ? 3.219 10.623 -4.300 1.00 93.25 92 ASP A CA 1
ATOM 687 C C . ASP A 1 92 ? 2.859 9.370 -5.112 1.00 93.25 92 ASP A C 1
ATOM 689 O O . ASP A 1 92 ? 1.840 8.736 -4.845 1.00 93.25 92 ASP A O 1
ATOM 693 N N . ASP A 1 93 ? 3.778 8.888 -5.955 1.00 94.00 93 ASP A N 1
ATOM 694 C CA . ASP A 1 93 ? 3.622 7.616 -6.676 1.00 94.00 93 ASP A CA 1
ATOM 695 C C . ASP A 1 93 ? 3.506 6.409 -5.737 1.00 94.00 93 ASP A C 1
ATOM 697 O O . ASP A 1 93 ? 2.706 5.495 -5.958 1.00 94.00 93 ASP A O 1
ATOM 701 N N . CYS A 1 94 ? 4.317 6.381 -4.671 1.00 96.12 94 CYS A N 1
ATOM 702 C CA . CYS A 1 94 ? 4.264 5.323 -3.663 1.00 96.12 94 CYS A CA 1
ATOM 703 C C . CYS A 1 94 ? 2.938 5.338 -2.895 1.00 96.12 94 CYS A C 1
ATOM 705 O O . CYS A 1 94 ? 2.408 4.271 -2.587 1.00 96.12 94 CYS A O 1
ATOM 707 N N . LEU A 1 95 ? 2.412 6.523 -2.579 1.00 96.62 95 LEU A N 1
ATOM 708 C CA . LEU A 1 95 ? 1.131 6.698 -1.897 1.00 96.62 95 LEU A CA 1
ATOM 709 C C . LEU A 1 95 ? -0.038 6.301 -2.801 1.00 96.62 95 LEU A C 1
ATOM 711 O O . LEU A 1 95 ? -0.874 5.504 -2.380 1.00 96.62 95 LEU A O 1
ATOM 715 N N . ALA A 1 96 ? -0.053 6.772 -4.049 1.00 95.31 96 ALA A N 1
ATOM 716 C CA . ALA A 1 96 ? -1.052 6.389 -5.042 1.00 95.31 96 ALA A CA 1
ATOM 717 C C . ALA A 1 96 ? -1.048 4.870 -5.264 1.00 95.31 96 ALA A C 1
ATOM 719 O O . ALA A 1 96 ? -2.089 4.217 -5.201 1.00 95.31 96 ALA A O 1
ATOM 720 N N . SER A 1 97 ? 0.140 4.279 -5.4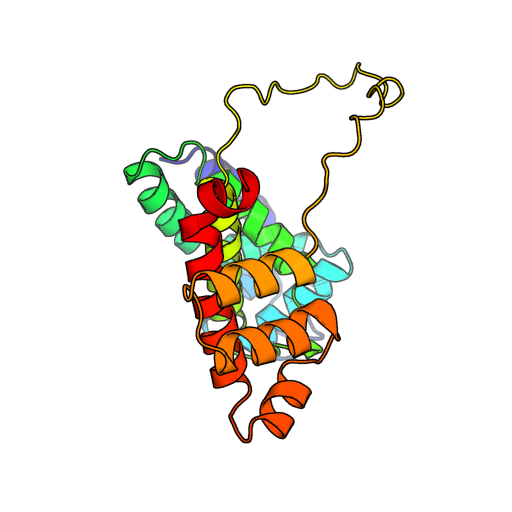15 1.00 96.75 97 SER A N 1
ATOM 721 C CA . SER A 1 97 ? 0.286 2.829 -5.549 1.00 96.75 97 SER A CA 1
ATOM 722 C C . SER A 1 97 ? -0.173 2.078 -4.298 1.00 96.75 97 SER A C 1
ATOM 724 O O . SER A 1 97 ? -0.760 1.006 -4.430 1.00 96.75 97 SER A O 1
ATOM 726 N N . MET A 1 98 ? 0.074 2.601 -3.090 1.00 98.12 98 MET A N 1
ATOM 727 C CA . MET A 1 98 ? -0.426 2.005 -1.845 1.00 98.12 98 MET A CA 1
ATOM 728 C C . MET A 1 98 ? -1.950 2.011 -1.804 1.00 98.12 98 MET A C 1
ATOM 730 O O . MET A 1 98 ? -2.540 0.966 -1.543 1.00 98.12 98 MET A O 1
ATOM 734 N N . TRP A 1 99 ? -2.575 3.143 -2.124 1.00 97.69 99 TRP A N 1
ATOM 735 C CA . TRP A 1 99 ? -4.029 3.255 -2.174 1.00 97.69 99 TRP A CA 1
ATOM 736 C C . TRP A 1 99 ? -4.643 2.233 -3.136 1.00 97.69 99 TRP A C 1
ATOM 738 O O . TRP A 1 99 ? -5.461 1.421 -2.713 1.00 97.69 99 TRP A O 1
ATOM 748 N N . LEU A 1 100 ? -4.160 2.188 -4.383 1.00 96.31 100 LEU A N 1
ATOM 749 C CA . LEU A 1 100 ? -4.616 1.217 -5.387 1.00 96.31 100 LEU A CA 1
ATOM 750 C C . LEU A 1 100 ? -4.403 -0.234 -4.932 1.00 96.31 100 LEU A C 1
ATOM 752 O O . LEU A 1 100 ? -5.250 -1.101 -5.125 1.00 96.31 100 LEU A O 1
ATOM 756 N N . THR A 1 101 ? -3.269 -0.509 -4.284 1.00 97.56 101 THR A N 1
ATOM 757 C CA . THR A 1 101 ? -2.967 -1.857 -3.786 1.00 97.56 101 THR A CA 1
ATOM 758 C C . THR A 1 101 ? -3.925 -2.270 -2.669 1.00 97.56 101 THR A C 1
ATOM 760 O O . THR A 1 101 ? -4.290 -3.438 -2.610 1.00 97.56 101 THR A O 1
ATOM 763 N N . ILE A 1 102 ? -4.339 -1.347 -1.794 1.00 98.12 102 ILE A N 1
ATOM 764 C CA . ILE A 1 102 ? -5.332 -1.609 -0.742 1.00 98.12 102 ILE A CA 1
ATOM 765 C C . ILE A 1 102 ? -6.705 -1.876 -1.369 1.00 98.12 102 ILE A C 1
ATOM 767 O O . ILE A 1 102 ? -7.346 -2.877 -1.038 1.00 98.12 102 ILE A O 1
ATOM 771 N N . THR A 1 103 ? -7.147 -1.018 -2.293 1.00 97.06 103 THR A N 1
ATOM 772 C CA . THR A 1 103 ? -8.479 -1.127 -2.907 1.00 97.06 103 THR A CA 1
ATOM 773 C C . THR A 1 103 ? -8.637 -2.395 -3.741 1.00 97.06 103 THR A C 1
ATOM 775 O O . THR A 1 103 ? -9.704 -2.997 -3.718 1.00 97.06 103 THR A O 1
ATOM 778 N N . ASP A 1 104 ? -7.566 -2.862 -4.386 1.00 94.38 104 ASP A N 1
ATOM 779 C CA . ASP A 1 104 ? -7.604 -4.049 -5.250 1.00 94.38 104 ASP A CA 1
ATOM 780 C C . ASP A 1 104 ? -7.016 -5.307 -4.583 1.00 94.38 104 ASP A C 1
ATOM 782 O O . ASP A 1 104 ? -6.803 -6.335 -5.240 1.00 94.38 104 ASP A O 1
ATOM 786 N N . TYR A 1 105 ? -6.718 -5.259 -3.277 1.00 96.62 105 TYR A N 1
ATOM 787 C CA . TYR A 1 105 ? -6.043 -6.363 -2.596 1.00 96.62 105 TYR A CA 1
ATOM 788 C C . TYR A 1 105 ? -6.904 -7.640 -2.578 1.00 96.62 105 TYR A C 1
ATOM 790 O O . TYR A 1 105 ? -7.997 -7.643 -2.003 1.00 96.62 105 TYR A O 1
ATOM 798 N N . PRO A 1 106 ? -6.418 -8.775 -3.118 1.00 94.94 106 PRO A N 1
ATOM 799 C CA . PRO A 1 106 ? -7.213 -9.993 -3.208 1.00 94.94 106 PRO A CA 1
ATOM 800 C C . PRO A 1 106 ? -7.126 -10.810 -1.909 1.00 94.94 106 PRO A C 1
ATOM 802 O O . PRO A 1 106 ? -6.377 -11.794 -1.843 1.00 94.94 106 PRO A O 1
ATOM 805 N N . LEU A 1 107 ? -7.904 -10.423 -0.890 1.00 93.81 107 LEU A N 1
ATOM 806 C CA . LEU A 1 107 ? -7.911 -11.052 0.442 1.00 93.81 107 LEU A CA 1
ATOM 807 C C . LEU A 1 107 ? -8.086 -12.579 0.385 1.00 93.81 107 LEU A C 1
ATOM 809 O O . LEU A 1 107 ? -7.308 -13.303 1.006 1.00 93.81 107 LEU A O 1
ATOM 813 N N . ASP A 1 108 ? -8.997 -13.080 -0.454 1.00 92.25 108 ASP A N 1
ATOM 814 C CA . ASP A 1 108 ? -9.249 -14.523 -0.611 1.00 92.25 108 ASP A CA 1
ATOM 815 C C . ASP A 1 108 ? -8.026 -15.306 -1.110 1.00 92.25 108 ASP A C 1
ATOM 817 O O . ASP A 1 108 ? -7.832 -16.480 -0.792 1.00 92.25 108 ASP A O 1
ATOM 821 N N . ARG A 1 109 ? -7.182 -14.667 -1.930 1.00 93.50 109 ARG A N 1
ATOM 822 C CA . ARG A 1 109 ? -6.005 -15.305 -2.542 1.00 93.50 109 ARG A CA 1
ATOM 823 C C . ARG A 1 109 ? -4.744 -15.120 -1.704 1.00 93.50 109 ARG A C 1
ATOM 825 O O . ARG A 1 109 ? -3.804 -15.903 -1.855 1.00 93.50 109 ARG A O 1
ATOM 832 N N . ARG A 1 110 ? -4.682 -14.067 -0.884 1.00 92.12 110 ARG A N 1
ATOM 833 C CA . ARG A 1 110 ? -3.497 -13.672 -0.105 1.00 92.12 110 ARG A CA 1
ATOM 834 C C . ARG A 1 110 ? -3.865 -13.297 1.345 1.00 92.12 110 ARG A C 1
ATOM 836 O O . ARG A 1 110 ? -3.582 -12.181 1.763 1.00 92.12 110 ARG A O 1
ATOM 843 N N . PRO A 1 111 ? -4.413 -14.223 2.153 1.00 93.19 111 PRO A N 1
ATOM 844 C CA . PRO A 1 111 ? -4.900 -13.904 3.501 1.00 93.19 111 PRO A CA 1
ATOM 845 C C . PRO A 1 111 ? -3.794 -13.752 4.563 1.00 93.19 111 PRO A C 1
ATOM 847 O O . PRO A 1 111 ? -4.087 -13.496 5.723 1.00 93.19 111 PRO A O 1
ATOM 850 N N . THR A 1 112 ? -2.521 -13.969 4.211 1.00 94.88 112 THR A N 1
ATOM 851 C CA . THR A 1 112 ? -1.389 -13.922 5.155 1.00 94.88 112 THR A CA 1
ATOM 852 C C . THR A 1 112 ? -0.210 -13.163 4.569 1.00 94.88 112 THR A C 1
ATOM 854 O O . THR A 1 112 ? -0.071 -13.048 3.344 1.00 94.88 112 THR A O 1
ATOM 857 N N . LYS A 1 113 ? 0.680 -12.692 5.448 1.00 96.25 113 LYS A N 1
ATOM 858 C CA . LYS A 1 113 ? 1.825 -11.832 5.119 1.00 96.25 113 LYS A CA 1
ATOM 859 C C . LYS A 1 113 ? 1.381 -10.568 4.387 1.00 96.25 113 LYS A C 1
ATOM 861 O O . LYS A 1 113 ? 2.067 -10.107 3.471 1.00 96.25 113 LYS A O 1
ATOM 866 N N . ILE A 1 114 ? 0.239 -10.021 4.788 1.00 98.06 114 ILE A N 1
ATOM 867 C CA . ILE A 1 114 ? -0.443 -8.933 4.090 1.00 98.06 114 ILE A CA 1
ATOM 868 C C . ILE A 1 114 ? 0.477 -7.723 4.006 1.00 98.06 114 ILE A C 1
ATOM 870 O O . ILE A 1 114 ? 0.736 -7.239 2.910 1.00 98.06 114 ILE A O 1
ATOM 874 N N . ALA A 1 115 ? 1.098 -7.327 5.119 1.00 97.62 115 ALA A N 1
ATOM 875 C CA . ALA A 1 115 ? 2.032 -6.204 5.143 1.00 97.62 115 ALA A CA 1
ATOM 876 C C . ALA A 1 115 ? 3.199 -6.352 4.149 1.00 97.62 115 ALA A C 1
ATOM 878 O O . ALA A 1 115 ? 3.563 -5.406 3.449 1.00 97.62 115 ALA A O 1
ATOM 879 N N . ALA A 1 116 ? 3.789 -7.548 4.066 1.00 95.12 116 ALA A N 1
ATOM 880 C CA . ALA A 1 116 ? 4.895 -7.811 3.150 1.00 95.12 116 ALA A CA 1
ATOM 881 C C . ALA A 1 116 ? 4.434 -7.806 1.686 1.00 95.12 116 ALA A C 1
ATOM 883 O O . ALA A 1 116 ? 5.146 -7.293 0.822 1.00 95.12 116 ALA A O 1
ATOM 884 N N . ASN A 1 117 ? 3.247 -8.356 1.420 1.00 96.69 117 ASN A N 1
ATOM 885 C CA . ASN A 1 117 ? 2.644 -8.365 0.093 1.00 96.69 117 ASN A CA 1
ATOM 886 C C . ASN A 1 117 ? 2.293 -6.944 -0.362 1.00 96.69 117 ASN A C 1
ATOM 888 O O . ASN A 1 117 ? 2.697 -6.581 -1.457 1.00 96.69 117 ASN A O 1
ATOM 892 N N . LEU A 1 118 ? 1.664 -6.123 0.491 1.00 97.88 118 LEU A N 1
ATOM 893 C CA . LEU A 1 118 ? 1.359 -4.718 0.194 1.00 97.88 118 LEU A CA 1
ATOM 894 C C . LEU A 1 118 ? 2.619 -3.958 -0.225 1.00 97.88 118 LEU A C 1
ATOM 896 O O . LEU A 1 118 ? 2.675 -3.380 -1.302 1.00 97.88 118 LEU A O 1
ATOM 900 N N . VAL A 1 119 ? 3.681 -4.018 0.584 1.00 96.69 119 VAL A N 1
ATOM 901 C CA . VAL A 1 119 ? 4.949 -3.338 0.269 1.00 96.69 119 VAL A CA 1
ATOM 902 C C . VAL A 1 119 ? 5.557 -3.840 -1.043 1.00 96.69 119 VAL A C 1
ATOM 904 O O . VAL A 1 119 ? 6.128 -3.054 -1.799 1.00 96.69 119 VAL A O 1
ATOM 907 N N . MET A 1 120 ? 5.479 -5.146 -1.305 1.00 94.62 120 MET A N 1
ATOM 908 C CA . MET A 1 120 ? 6.014 -5.740 -2.527 1.00 94.62 120 MET A CA 1
ATOM 909 C C . MET A 1 120 ? 5.211 -5.326 -3.763 1.00 94.62 120 MET A C 1
ATOM 911 O O . MET A 1 120 ? 5.818 -4.990 -4.776 1.00 94.62 120 MET A O 1
ATOM 915 N N . ASP A 1 121 ? 3.883 -5.342 -3.677 1.00 96.00 121 ASP A N 1
ATOM 916 C CA . ASP A 1 121 ? 2.981 -4.953 -4.759 1.00 96.00 121 ASP A CA 1
ATOM 917 C C . ASP A 1 121 ? 3.148 -3.451 -5.062 1.00 96.00 121 ASP A C 1
ATOM 919 O O . ASP A 1 121 ? 3.405 -3.092 -6.208 1.00 96.00 121 ASP A O 1
ATOM 923 N N . VAL A 1 122 ? 3.195 -2.589 -4.035 1.00 96.19 122 VAL A N 1
ATOM 924 C CA . VAL A 1 122 ? 3.511 -1.155 -4.189 1.00 96.19 122 VAL A CA 1
ATOM 925 C C . VAL A 1 122 ? 4.854 -0.945 -4.873 1.00 96.19 122 VAL A C 1
ATOM 927 O O . VAL A 1 122 ? 4.955 -0.145 -5.796 1.00 96.19 122 VAL A O 1
ATOM 930 N N . HIS A 1 123 ? 5.895 -1.665 -4.452 1.00 93.56 123 HIS A N 1
ATOM 931 C CA . HIS A 1 123 ? 7.209 -1.557 -5.080 1.00 93.56 123 HIS A CA 1
ATOM 932 C C . HIS A 1 123 ? 7.200 -2.020 -6.542 1.00 93.56 123 HIS A C 1
ATOM 934 O O . HIS A 1 123 ? 7.902 -1.440 -7.362 1.00 93.56 123 HIS A O 1
ATOM 940 N N . GLN A 1 124 ? 6.436 -3.061 -6.879 1.00 90.38 124 GLN A N 1
ATOM 941 C CA . GLN A 1 124 ? 6.314 -3.527 -8.260 1.00 90.38 124 GLN A CA 1
ATOM 942 C C . GLN A 1 124 ? 5.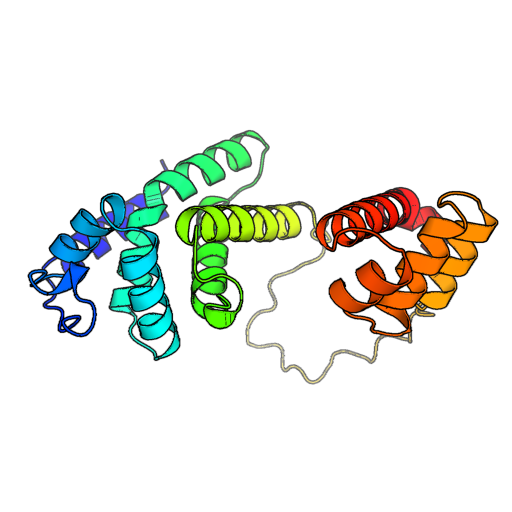553 -2.526 -9.128 1.00 90.38 124 GLN A C 1
ATOM 944 O O . GLN A 1 124 ? 6.002 -2.254 -10.238 1.00 90.38 124 GLN A O 1
ATOM 949 N N . HIS A 1 125 ? 4.453 -1.963 -8.623 1.00 90.06 125 HIS A N 1
ATOM 950 C CA . HIS A 1 125 ? 3.662 -0.959 -9.332 1.00 90.06 125 HIS A CA 1
ATOM 951 C C . HIS A 1 125 ? 4.463 0.322 -9.577 1.00 90.06 125 HIS A C 1
ATOM 953 O O . HIS A 1 125 ? 4.562 0.757 -10.722 1.00 90.06 125 HIS A O 1
ATOM 959 N N . THR A 1 126 ? 5.124 0.869 -8.552 1.00 91.62 126 THR A N 1
ATOM 960 C CA . THR A 1 126 ? 5.946 2.078 -8.722 1.00 91.62 126 THR A CA 1
ATOM 961 C C . THR A 1 126 ? 7.138 1.839 -9.631 1.00 91.62 126 THR A C 1
ATOM 963 O O . THR A 1 126 ? 7.420 2.655 -10.500 1.00 91.62 126 THR A O 1
ATOM 966 N N . LEU A 1 127 ? 7.817 0.695 -9.505 1.00 87.69 127 LEU A N 1
ATOM 967 C CA . LEU A 1 127 ? 8.928 0.367 -10.391 1.00 87.69 127 LEU A CA 1
ATOM 968 C C . LEU A 1 127 ? 8.470 0.224 -11.845 1.00 87.69 127 LEU A C 1
ATOM 970 O O . LEU A 1 127 ? 9.167 0.692 -12.737 1.00 87.69 127 LEU A O 1
ATOM 974 N N . ALA A 1 128 ? 7.320 -0.411 -12.086 1.00 85.06 128 ALA A N 1
ATOM 975 C CA . ALA A 1 128 ? 6.749 -0.515 -13.423 1.00 85.06 128 ALA A CA 1
ATOM 976 C C . ALA A 1 128 ? 6.405 0.869 -13.989 1.00 85.06 128 ALA A C 1
ATOM 978 O O . ALA A 1 128 ? 6.749 1.145 -15.136 1.00 85.06 128 ALA A O 1
ATOM 979 N N . HIS A 1 129 ? 5.809 1.746 -13.178 1.00 84.94 129 HIS A N 1
ATOM 980 C CA . HIS A 1 129 ? 5.518 3.124 -13.562 1.00 84.94 129 HIS A CA 1
ATOM 981 C C . HIS A 1 129 ? 6.799 3.893 -13.925 1.00 84.94 129 HIS A C 1
ATOM 983 O O . HIS A 1 129 ? 6.904 4.410 -15.029 1.00 84.94 129 HIS A O 1
ATOM 989 N N . TRP A 1 130 ? 7.825 3.860 -13.070 1.00 85.25 130 TRP A N 1
ATOM 990 C CA . TRP A 1 130 ? 9.092 4.570 -13.300 1.00 85.25 130 TRP A CA 1
ATOM 991 C C . TRP A 1 130 ? 9.959 3.989 -14.424 1.00 85.25 130 TRP A C 1
ATOM 993 O O . TRP A 1 130 ? 10.824 4.680 -14.954 1.00 85.25 130 TRP A O 1
ATOM 1003 N N . MET A 1 131 ? 9.804 2.699 -14.739 1.00 79.25 131 MET A N 1
ATOM 1004 C CA . MET A 1 131 ? 10.526 2.032 -15.831 1.00 79.25 131 MET A CA 1
ATOM 1005 C C . MET A 1 131 ? 9.803 2.123 -17.169 1.00 79.25 131 MET A C 1
ATOM 1007 O O . MET A 1 131 ? 10.404 1.791 -18.191 1.00 79.25 131 MET A O 1
ATOM 1011 N N . THR A 1 132 ? 8.527 2.507 -17.171 1.00 72.75 132 THR A N 1
ATOM 1012 C CA . THR A 1 132 ? 7.827 2.800 -18.416 1.00 72.75 132 THR A CA 1
ATOM 1013 C C . THR A 1 132 ? 8.472 4.062 -18.972 1.00 72.75 132 THR A C 1
ATOM 1015 O O . THR A 1 132 ? 8.506 5.062 -18.256 1.00 72.75 132 THR A O 1
ATOM 1018 N N . PRO A 1 133 ? 9.058 4.033 -20.183 1.00 57.75 133 PRO A N 1
ATOM 1019 C CA . PRO A 1 133 ? 9.541 5.251 -20.805 1.00 57.75 133 PRO A CA 1
ATOM 1020 C C . PRO A 1 133 ? 8.339 6.183 -20.928 1.00 57.75 133 PRO A C 1
ATOM 1022 O O . PRO A 1 133 ? 7.449 5.927 -21.732 1.00 57.75 133 PRO A O 1
ATOM 1025 N N . THR A 1 134 ? 8.275 7.213 -20.087 1.00 54.56 134 THR A N 1
ATOM 1026 C CA . THR A 1 134 ? 7.378 8.336 -20.326 1.00 54.56 134 THR A CA 1
ATOM 1027 C C . THR A 1 134 ? 7.824 8.903 -21.658 1.00 54.56 134 THR A C 1
ATOM 1029 O O . THR A 1 134 ? 8.956 9.387 -21.768 1.00 54.56 134 THR A O 1
ATOM 1032 N N . ASP A 1 135 ? 6.996 8.756 -22.688 1.00 46.03 135 ASP A N 1
ATOM 1033 C CA . ASP A 1 135 ? 7.269 9.395 -23.963 1.00 46.03 135 ASP A CA 1
ATOM 1034 C C . ASP A 1 135 ? 7.425 10.895 -23.652 1.00 46.03 135 ASP A C 1
ATOM 1036 O O . ASP A 1 135 ? 6.531 11.471 -23.023 1.00 46.03 135 ASP A O 1
ATOM 1040 N N . PRO A 1 136 ? 8.547 11.556 -23.990 1.00 49.19 136 PRO A N 1
ATOM 1041 C CA . PRO A 1 136 ? 8.744 12.979 -23.698 1.00 49.19 136 PRO A CA 1
ATOM 1042 C C . PRO A 1 136 ? 7.654 13.90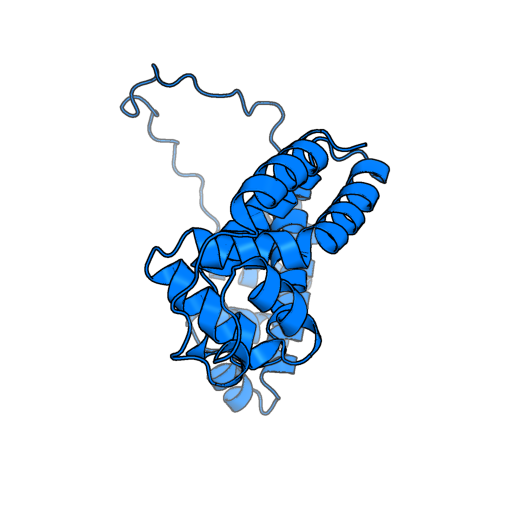0 -24.288 1.00 49.19 136 PRO A C 1
ATOM 1044 O O . PRO A 1 136 ? 7.669 15.107 -24.043 1.00 49.19 136 PRO A O 1
ATOM 1047 N N . HIS A 1 137 ? 6.706 13.341 -25.045 1.00 44.81 137 HIS A N 1
ATOM 1048 C CA . HIS A 1 137 ? 5.511 13.980 -25.578 1.00 44.81 137 HIS A CA 1
ATOM 1049 C C . HIS A 1 137 ? 4.220 13.779 -24.762 1.00 44.81 137 HIS A C 1
ATOM 1051 O O . HIS A 1 137 ? 3.168 14.244 -25.206 1.00 44.81 137 HIS A O 1
ATOM 1057 N N . GLU A 1 138 ? 4.252 13.159 -23.579 1.00 47.94 138 GLU A N 1
ATOM 1058 C CA . GLU A 1 138 ? 3.092 13.140 -22.677 1.00 47.94 138 GLU A CA 1
ATOM 1059 C C . GLU A 1 138 ? 2.837 14.545 -22.098 1.00 47.94 138 GLU A C 1
ATOM 1061 O O . GLU A 1 138 ? 3.400 14.965 -21.087 1.00 47.94 138 GLU A O 1
ATOM 1066 N N . VAL A 1 139 ? 1.989 15.313 -22.786 1.00 51.94 139 VAL A N 1
ATOM 1067 C CA . VAL A 1 139 ? 1.515 16.628 -22.341 1.00 51.94 139 VAL A CA 1
ATOM 1068 C C . VAL A 1 139 ? 0.240 16.437 -21.511 1.00 51.94 139 VAL A C 1
ATOM 1070 O O . VAL A 1 139 ? -0.684 15.774 -21.988 1.00 51.94 139 VAL A O 1
ATOM 1073 N N . PRO A 1 140 ? 0.130 17.043 -20.310 1.00 48.06 140 PRO A N 1
ATOM 1074 C CA . PRO A 1 140 ? -1.112 17.053 -19.547 1.00 48.06 140 PRO A CA 1
ATOM 1075 C C . PRO A 1 140 ? -2.257 17.592 -20.406 1.00 48.06 140 PRO A C 1
ATOM 1077 O O . PRO A 1 140 ? -2.239 18.751 -20.825 1.00 48.06 140 PRO A O 1
ATOM 1080 N N . VAL A 1 141 ? -3.251 16.750 -20.686 1.00 54.16 141 VAL A N 1
ATOM 1081 C CA . VAL A 1 141 ? -4.431 17.150 -21.452 1.00 54.16 141 VAL A CA 1
ATOM 1082 C C . VAL A 1 141 ? -5.336 17.969 -20.524 1.00 54.16 141 VAL A C 1
ATOM 1084 O O . VAL A 1 141 ? -5.819 17.432 -19.525 1.00 54.16 141 VAL A O 1
ATOM 1087 N N . PRO A 1 142 ? -5.572 19.268 -20.791 1.00 50.66 142 PRO A N 1
ATOM 1088 C CA . PRO A 1 142 ? -6.511 20.045 -19.998 1.00 50.66 142 PRO A CA 1
ATOM 1089 C C . PRO A 1 142 ? -7.932 19.472 -20.154 1.00 50.66 142 PRO A C 1
ATOM 1091 O O . PRO A 1 142 ? -8.284 18.989 -21.233 1.00 50.66 142 PRO A O 1
ATOM 1094 N N . PRO A 1 143 ? -8.793 19.576 -19.125 1.00 54.41 143 PRO A N 1
ATOM 1095 C CA . PRO A 1 143 ? -10.137 18.978 -19.105 1.00 54.41 143 PRO A CA 1
ATOM 1096 C C . PRO A 1 143 ? -11.112 19.537 -20.163 1.00 54.41 143 PRO A C 1
ATOM 1098 O O . PRO A 1 143 ? -12.273 19.145 -20.205 1.00 54.41 143 PRO A O 1
ATOM 1101 N N . SER A 1 144 ? -10.663 20.464 -21.013 1.00 56.97 144 SER A N 1
ATOM 1102 C CA . SER A 1 144 ? -11.418 21.060 -22.116 1.00 56.97 144 SER A CA 1
ATOM 1103 C C . SER A 1 144 ? -11.302 20.304 -23.445 1.00 56.97 144 SER A C 1
ATOM 1105 O O . SER A 1 144 ? -11.975 20.684 -24.404 1.00 56.97 144 SER A O 1
ATOM 1107 N N . VAL A 1 145 ? -10.478 19.255 -23.538 1.00 50.28 145 VAL A N 1
ATOM 1108 C CA . VAL A 1 145 ? -10.427 18.410 -24.739 1.00 50.28 145 VAL A CA 1
ATOM 1109 C C . VAL A 1 145 ? -11.523 17.353 -24.628 1.00 50.28 145 VAL A C 1
ATOM 1111 O O . VAL A 1 145 ? -11.393 16.380 -23.889 1.00 50.28 145 VAL A O 1
ATOM 1114 N N . ALA A 1 146 ? -12.633 17.564 -25.335 1.00 49.44 146 ALA A N 1
ATOM 1115 C CA . ALA A 1 146 ? -13.651 16.535 -25.512 1.00 49.44 146 ALA A CA 1
ATOM 1116 C C . ALA A 1 146 ? -12.995 15.263 -26.080 1.00 49.44 146 ALA A C 1
ATOM 1118 O O . ALA A 1 146 ? -12.223 15.342 -27.036 1.00 49.44 146 ALA A O 1
ATOM 1119 N N . LEU A 1 147 ? -13.320 14.099 -25.507 1.00 53.22 147 LEU A N 1
ATOM 1120 C CA . LEU A 1 147 ? -12.798 12.778 -25.897 1.00 53.22 147 LEU A CA 1
ATOM 1121 C C . LEU A 1 147 ? -13.067 12.392 -27.372 1.00 53.22 147 LEU A C 1
ATOM 1123 O O . LEU A 1 147 ? -12.586 11.360 -27.832 1.00 53.22 147 LEU A O 1
ATOM 1127 N N . ASP A 1 148 ? -13.816 13.204 -28.118 1.00 52.47 148 ASP A N 1
ATOM 1128 C CA . ASP A 1 148 ? -14.432 12.831 -29.394 1.00 52.47 148 ASP A CA 1
ATOM 1129 C C . ASP A 1 148 ? -13.571 13.077 -30.641 1.00 52.47 148 ASP A C 1
ATOM 1131 O O . ASP A 1 148 ? -14.028 12.860 -31.762 1.00 52.47 148 ASP A O 1
ATOM 1135 N N . THR A 1 149 ? -12.310 13.481 -30.497 1.00 51.84 149 THR A N 1
ATOM 1136 C CA . THR A 1 149 ? -11.391 13.574 -31.644 1.00 51.84 149 THR A CA 1
ATOM 1137 C C . THR A 1 149 ? -10.018 13.008 -31.324 1.00 51.84 149 THR A C 1
ATOM 1139 O O . THR A 1 149 ? -9.004 13.687 -31.460 1.00 51.84 149 THR A O 1
ATOM 1142 N N . VAL A 1 150 ? -9.974 11.736 -30.934 1.00 49.69 150 VAL A N 1
ATOM 1143 C CA . VAL A 1 150 ? -8.819 10.899 -31.268 1.00 49.69 150 VAL A CA 1
ATOM 1144 C C . VAL A 1 150 ? -9.091 10.372 -32.681 1.00 49.69 150 VAL A C 1
ATOM 1146 O O . VAL A 1 150 ? -10.028 9.590 -32.852 1.00 49.69 150 VAL A O 1
ATOM 1149 N N . PRO A 1 151 ? -8.358 10.811 -33.726 1.00 52.41 151 PRO A N 1
ATOM 1150 C CA . PRO A 1 151 ? -8.434 10.140 -35.017 1.00 52.41 151 PRO A CA 1
ATOM 1151 C C . PRO A 1 151 ? -8.109 8.664 -34.769 1.00 52.41 151 PRO A C 1
ATOM 1153 O O . PRO A 1 151 ? -7.155 8.412 -34.027 1.00 52.41 151 PRO A O 1
ATOM 1156 N N . PRO A 1 152 ? -8.865 7.701 -35.329 1.00 49.47 152 PRO A N 1
ATOM 1157 C CA . PRO A 1 152 ? -8.527 6.295 -35.176 1.00 49.47 152 PRO A CA 1
ATOM 1158 C C . PRO A 1 152 ? -7.060 6.133 -35.562 1.00 49.47 152 PRO A C 1
ATOM 1160 O O . PRO A 1 152 ? -6.679 6.431 -36.698 1.00 49.47 152 PRO A O 1
ATOM 1163 N N . GLN A 1 153 ? -6.231 5.756 -34.585 1.00 50.34 153 GLN A N 1
ATOM 1164 C CA . GLN A 1 153 ? -4.860 5.357 -34.861 1.00 50.34 153 GLN A CA 1
ATOM 1165 C C . GLN A 1 153 ? -4.959 4.289 -35.957 1.00 50.34 153 GLN A C 1
ATOM 1167 O O . GLN A 1 153 ? -5.803 3.390 -35.833 1.00 50.34 153 GLN A O 1
ATOM 1172 N N . PRO A 1 154 ? -4.197 4.398 -37.062 1.00 48.84 154 PRO A N 1
ATOM 1173 C CA . PRO A 1 154 ? -4.128 3.290 -38.002 1.00 48.84 154 PRO A CA 1
ATOM 1174 C C . PRO A 1 154 ? -3.742 2.050 -37.189 1.00 48.84 154 PRO A C 1
ATOM 1176 O O . PRO A 1 154 ? -2.909 2.191 -36.290 1.00 48.84 154 PRO A O 1
ATOM 1179 N N . PRO A 1 155 ? -4.361 0.881 -37.428 1.00 47.78 155 PRO A N 1
ATOM 1180 C CA . PRO A 1 155 ? -3.974 -0.325 -36.719 1.00 47.78 155 PRO A CA 1
ATOM 1181 C C . PRO A 1 155 ? -2.468 -0.484 -36.906 1.00 47.78 155 PRO A C 1
ATOM 1183 O O . PRO A 1 155 ? -1.994 -0.664 -38.030 1.00 47.78 155 PRO A O 1
ATOM 1186 N N . THR A 1 156 ? -1.713 -0.339 -35.819 1.00 55.16 156 THR A N 1
ATOM 1187 C CA . THR A 1 156 ? -0.390 -0.935 -35.743 1.00 55.16 156 THR A CA 1
ATOM 1188 C C . THR A 1 156 ? -0.600 -2.398 -36.104 1.00 55.16 156 THR A C 1
ATOM 1190 O O . THR A 1 156 ? -1.589 -3.003 -35.685 1.00 55.16 156 THR A O 1
ATOM 1193 N N . GLU A 1 157 ? 0.230 -2.953 -36.983 1.00 57.97 157 GLU A N 1
ATOM 1194 C CA . GLU A 1 157 ? 0.238 -4.397 -37.203 1.00 57.97 157 GLU A CA 1
ATOM 1195 C C . GLU A 1 157 ? 0.649 -5.035 -35.870 1.00 57.97 157 GLU A C 1
ATOM 1197 O O . GLU A 1 157 ? 1.828 -5.193 -35.566 1.00 57.97 157 GLU A O 1
ATOM 1202 N N . ASP A 1 158 ? -0.340 -5.266 -35.006 1.00 64.88 158 ASP A N 1
ATOM 1203 C CA . ASP A 1 158 ? -0.137 -5.715 -33.641 1.00 64.88 158 ASP A CA 1
ATOM 1204 C C . ASP A 1 158 ? 0.362 -7.155 -33.714 1.00 64.88 158 ASP A C 1
ATOM 1206 O O . ASP A 1 158 ? -0.417 -8.093 -33.899 1.00 64.88 158 ASP A O 1
ATOM 1210 N N . LEU A 1 159 ? 1.678 -7.333 -33.581 1.00 68.25 159 LEU A N 1
ATOM 1211 C CA . LEU A 1 159 ? 2.279 -8.642 -33.368 1.00 68.25 159 LEU A CA 1
ATOM 1212 C C . LEU A 1 159 ? 1.574 -9.302 -32.182 1.00 68.25 159 LEU A C 1
ATOM 1214 O O . LEU A 1 159 ? 1.651 -8.835 -31.041 1.00 68.25 159 LEU A O 1
ATOM 1218 N N . THR A 1 160 ? 0.863 -10.394 -32.449 1.00 82.12 160 THR A N 1
ATOM 1219 C CA . THR A 1 160 ? 0.105 -11.078 -31.408 1.00 82.12 160 THR A CA 1
ATOM 1220 C C . THR A 1 160 ? 1.059 -11.862 -30.502 1.00 82.12 160 THR A C 1
ATOM 1222 O O . THR A 1 160 ? 2.184 -12.196 -30.880 1.00 82.12 160 THR A O 1
ATOM 1225 N N . ALA A 1 161 ? 0.634 -12.196 -29.278 1.00 82.19 161 ALA A N 1
ATOM 1226 C CA . ALA A 1 161 ? 1.450 -13.021 -28.380 1.00 82.19 161 ALA A CA 1
ATOM 1227 C C . ALA A 1 161 ? 1.957 -14.336 -29.033 1.00 82.19 161 ALA A C 1
ATOM 1229 O O . ALA A 1 161 ? 3.131 -14.663 -28.836 1.00 82.19 161 ALA A O 1
ATOM 1230 N N . PRO A 1 162 ? 1.153 -15.068 -29.839 1.00 85.69 162 PRO A N 1
ATOM 1231 C CA . PRO A 1 162 ? 1.640 -16.179 -30.658 1.00 85.69 162 PRO A CA 1
ATOM 1232 C C . PRO A 1 162 ? 2.804 -15.815 -31.587 1.00 85.69 162 PRO A C 1
ATOM 1234 O O . PRO A 1 162 ? 3.798 -16.544 -31.617 1.00 85.69 162 PRO A O 1
ATOM 1237 N N . ASP A 1 163 ? 2.707 -14.691 -32.299 1.00 86.50 163 ASP A N 1
ATOM 1238 C CA . ASP A 1 163 ? 3.712 -14.253 -33.276 1.00 86.50 163 ASP A CA 1
ATOM 1239 C C . ASP A 1 163 ? 5.033 -13.920 -32.581 1.00 86.50 163 ASP A C 1
ATOM 1241 O O . ASP A 1 163 ? 6.095 -14.411 -32.968 1.00 86.50 163 ASP A O 1
ATOM 1245 N N . ILE A 1 164 ? 4.956 -13.193 -31.463 1.00 88.31 164 ILE A N 1
ATOM 1246 C CA . ILE A 1 164 ? 6.114 -12.838 -30.634 1.00 88.31 164 ILE A CA 1
ATOM 1247 C C . ILE A 1 164 ? 6.818 -14.098 -30.105 1.00 88.31 164 ILE A C 1
ATOM 1249 O O . ILE A 1 164 ? 8.049 -14.196 -30.127 1.00 88.31 164 ILE A O 1
ATOM 1253 N N . ILE A 1 165 ? 6.057 -15.088 -29.625 1.00 89.06 165 ILE A N 1
ATOM 1254 C CA . ILE A 1 165 ? 6.618 -16.341 -29.097 1.00 89.06 165 ILE A CA 1
ATOM 1255 C C . ILE A 1 165 ? 7.245 -17.177 -30.223 1.00 89.06 165 ILE A C 1
ATOM 1257 O O . ILE A 1 165 ? 8.322 -17.755 -30.032 1.00 89.06 165 ILE A O 1
ATOM 1261 N N . ALA A 1 166 ? 6.600 -17.242 -31.391 1.00 88.12 166 ALA A N 1
ATOM 1262 C CA . ALA A 1 166 ? 7.103 -17.964 -32.554 1.00 88.12 166 ALA A CA 1
ATOM 1263 C C . ALA A 1 166 ? 8.419 -17.360 -33.063 1.00 88.12 166 ALA A C 1
ATOM 1265 O O . ALA A 1 166 ? 9.394 -18.100 -33.244 1.00 88.12 166 ALA A O 1
ATOM 1266 N N . LEU A 1 167 ? 8.473 -16.031 -33.190 1.00 87.94 167 LEU A N 1
ATOM 1267 C CA . LEU A 1 167 ? 9.663 -15.285 -33.590 1.00 87.94 167 LEU A CA 1
ATOM 1268 C C . LEU A 1 167 ? 10.808 -15.506 -32.594 1.00 87.94 167 LEU A C 1
ATOM 1270 O O . LEU A 1 167 ? 11.906 -15.922 -32.962 1.00 87.94 167 LEU A O 1
ATOM 1274 N N . ALA A 1 168 ? 10.545 -15.359 -31.297 1.00 88.50 168 ALA A N 1
ATOM 1275 C CA . ALA A 1 168 ? 11.571 -15.554 -30.277 1.00 88.50 168 ALA A CA 1
ATOM 1276 C C . ALA A 1 168 ? 12.122 -16.986 -30.209 1.00 88.50 168 ALA A C 1
ATOM 1278 O O . ALA A 1 168 ? 13.286 -17.195 -29.849 1.00 88.50 168 ALA A O 1
ATOM 1279 N N . ARG A 1 169 ? 11.299 -17.985 -30.554 1.00 91.88 169 ARG A N 1
ATOM 1280 C CA . ARG A 1 169 ? 11.740 -19.376 -30.700 1.00 91.88 169 ARG A CA 1
ATOM 1281 C C . ARG A 1 169 ? 12.611 -19.554 -31.942 1.00 91.88 169 ARG A C 1
ATOM 1283 O O . ARG A 1 169 ? 13.627 -20.241 -31.852 1.00 91.88 169 ARG A O 1
ATOM 1290 N N . GLN A 1 170 ? 12.229 -18.950 -33.069 1.00 90.06 170 GLN A N 1
ATOM 1291 C CA . GLN A 1 170 ? 12.984 -18.996 -34.326 1.00 90.06 170 GLN A CA 1
ATOM 1292 C C . GLN A 1 170 ? 14.378 -18.380 -34.170 1.00 90.06 170 GLN A C 1
ATOM 1294 O O . GLN A 1 170 ? 15.357 -18.967 -34.617 1.00 90.06 170 GLN A O 1
ATOM 1299 N N . HIS A 1 171 ? 14.479 -17.256 -33.463 1.00 88.31 171 HIS A N 1
ATOM 1300 C CA . HIS A 1 171 ? 15.751 -16.599 -33.154 1.00 88.31 171 HIS A CA 1
ATOM 1301 C C . HIS A 1 171 ? 16.499 -17.220 -31.958 1.00 88.31 171 HIS A C 1
ATOM 1303 O O . HIS A 1 171 ? 17.551 -16.726 -31.552 1.00 88.31 171 HIS A O 1
ATOM 1309 N N . HIS A 1 172 ? 15.981 -18.312 -31.380 1.00 88.44 172 HIS A N 1
ATOM 1310 C CA . HIS A 1 172 ? 16.567 -19.034 -30.245 1.00 88.44 172 HIS A CA 1
ATOM 1311 C C . HIS A 1 172 ? 16.800 -18.191 -28.975 1.00 88.44 172 HIS A C 1
ATOM 1313 O O . HIS A 1 172 ? 17.617 -18.548 -28.123 1.00 88.44 172 HIS A O 1
ATOM 1319 N N . TRP A 1 173 ? 16.062 -17.093 -28.790 1.00 90.25 173 TRP A N 1
ATOM 1320 C CA . TRP A 1 173 ? 16.158 -16.266 -27.581 1.00 90.25 173 TRP A CA 1
ATOM 1321 C C . TRP A 1 173 ? 15.584 -16.974 -26.350 1.00 90.25 173 TRP A C 1
ATOM 1323 O O . TRP A 1 173 ? 16.065 -16.804 -25.222 1.00 90.25 173 TRP A O 1
ATOM 1333 N N . ILE A 1 174 ? 14.572 -17.809 -26.570 1.00 89.56 174 ILE A N 1
ATOM 1334 C CA . ILE A 1 174 ? 13.962 -18.674 -25.563 1.00 89.56 174 ILE A CA 1
ATOM 1335 C C . ILE A 1 174 ? 14.077 -20.138 -25.988 1.00 89.56 174 ILE A C 1
ATOM 1337 O O . ILE A 1 174 ? 14.116 -20.461 -27.175 1.00 89.56 174 ILE A O 1
ATOM 1341 N N . SER A 1 175 ? 14.144 -21.044 -25.010 1.00 88.00 175 SER A N 1
ATOM 1342 C CA . SER A 1 175 ? 14.171 -22.477 -25.309 1.00 88.00 175 SER A CA 1
ATOM 1343 C C . SER A 1 175 ? 12.795 -22.964 -25.789 1.00 88.00 175 SER A C 1
ATOM 1345 O O . SER A 1 175 ? 11.779 -22.366 -25.427 1.00 88.00 175 SER A O 1
ATOM 1347 N N . PRO A 1 176 ? 12.714 -24.089 -26.526 1.00 87.81 176 PRO A N 1
ATOM 1348 C CA . PRO A 1 176 ? 11.431 -24.668 -26.936 1.00 87.81 176 PRO A CA 1
ATOM 1349 C C . PRO A 1 176 ? 10.499 -24.959 -25.752 1.00 87.81 176 PRO A C 1
ATOM 1351 O O . PRO A 1 176 ? 9.302 -24.703 -25.822 1.00 87.81 176 PRO A O 1
ATOM 1354 N N . ALA A 1 177 ? 11.060 -25.420 -24.629 1.00 85.12 177 ALA A N 1
ATOM 1355 C CA . ALA A 1 177 ? 10.305 -25.646 -23.400 1.00 85.12 177 ALA A CA 1
ATOM 1356 C C . ALA A 1 177 ? 9.738 -24.339 -22.809 1.00 85.12 177 ALA A C 1
ATOM 1358 O O . ALA A 1 177 ? 8.604 -24.323 -22.340 1.00 85.12 177 ALA A O 1
ATOM 1359 N N . GLN A 1 178 ? 10.496 -23.235 -22.864 1.00 87.25 178 GLN A N 1
ATOM 1360 C CA . GLN A 1 178 ? 10.009 -21.918 -22.439 1.00 87.25 178 GLN A CA 1
ATOM 1361 C C . GLN A 1 178 ? 8.933 -21.373 -23.385 1.00 87.25 178 GLN A C 1
ATOM 1363 O O . GLN A 1 178 ? 7.944 -20.830 -22.905 1.00 87.25 178 GLN A O 1
ATOM 1368 N N . ALA A 1 179 ? 9.083 -21.547 -24.701 1.00 89.56 179 ALA A N 1
ATOM 1369 C CA . ALA A 1 179 ? 8.088 -21.115 -25.684 1.00 89.56 179 ALA A CA 1
ATOM 1370 C C . ALA A 1 179 ? 6.743 -21.839 -25.502 1.00 89.56 179 ALA A C 1
ATOM 1372 O O . ALA A 1 179 ? 5.694 -21.196 -25.483 1.00 89.56 179 ALA A O 1
ATOM 1373 N N . ASN A 1 180 ? 6.774 -23.159 -25.286 1.00 89.50 180 ASN A N 1
ATOM 1374 C CA . ASN A 1 180 ? 5.565 -23.944 -25.026 1.00 89.50 180 ASN A CA 1
ATOM 1375 C C . ASN A 1 180 ? 4.880 -23.498 -23.730 1.00 89.50 180 ASN A C 1
ATOM 1377 O O . ASN A 1 180 ? 3.678 -23.258 -23.724 1.00 89.50 180 ASN A O 1
ATOM 1381 N N . LEU A 1 181 ? 5.651 -23.303 -22.654 1.00 89.31 181 LEU A N 1
ATOM 1382 C CA . LEU A 1 181 ? 5.104 -22.833 -21.381 1.00 89.31 181 LEU A CA 1
ATOM 1383 C C . LEU A 1 181 ? 4.471 -21.434 -21.495 1.00 89.31 181 LEU A C 1
ATOM 1385 O O . LEU A 1 181 ? 3.431 -21.184 -20.893 1.00 89.31 181 LEU A O 1
ATOM 1389 N N . LEU A 1 182 ? 5.082 -20.517 -22.254 1.00 89.69 182 LEU A N 1
ATOM 1390 C CA . LEU A 1 182 ? 4.514 -19.188 -22.500 1.00 89.69 182 LEU A CA 1
ATOM 1391 C C . LEU A 1 182 ? 3.231 -19.261 -23.338 1.00 89.69 182 LEU A C 1
ATOM 1393 O O . LEU A 1 182 ? 2.285 -18.544 -23.028 1.00 89.69 182 LEU A O 1
ATOM 1397 N N . THR A 1 183 ? 3.181 -20.138 -24.343 1.00 91.50 183 THR A N 1
ATOM 1398 C CA . THR A 1 183 ? 1.985 -20.348 -25.178 1.00 91.50 183 THR A CA 1
ATOM 1399 C C . THR A 1 183 ? 0.825 -20.866 -24.330 1.00 91.50 183 THR A C 1
ATOM 1401 O O . THR A 1 183 ? -0.237 -20.257 -24.302 1.00 91.50 183 THR A O 1
ATOM 1404 N N . GLU A 1 184 ? 1.052 -21.911 -23.534 1.00 88.88 184 GLU A N 1
ATOM 1405 C CA . GLU A 1 184 ? 0.007 -22.497 -22.686 1.00 88.88 184 GLU A CA 1
ATOM 1406 C C . GLU A 1 184 ? -0.574 -21.489 -21.681 1.00 88.88 184 GLU A C 1
ATOM 1408 O O . GLU A 1 184 ? -1.773 -21.482 -21.412 1.00 88.88 184 GLU A O 1
ATOM 1413 N N . VAL A 1 185 ? 0.263 -20.617 -21.115 1.00 88.12 185 VAL A N 1
ATOM 1414 C CA . VAL A 1 185 ? -0.178 -19.648 -20.102 1.00 88.12 185 VAL A CA 1
ATOM 1415 C C . VAL A 1 185 ? -0.819 -18.407 -20.727 1.00 88.12 185 VAL A C 1
ATOM 1417 O O . VAL A 1 185 ? -1.857 -17.960 -20.244 1.00 88.12 185 VAL A O 1
ATOM 1420 N N . TYR A 1 186 ? -0.213 -17.830 -21.767 1.00 86.50 186 TYR A N 1
ATOM 1421 C CA . TYR A 1 186 ? -0.618 -16.523 -22.302 1.00 86.50 186 TYR A CA 1
ATOM 1422 C C . TYR A 1 186 ? -1.490 -16.596 -23.558 1.00 86.50 186 TYR A C 1
ATOM 1424 O O . TYR A 1 186 ? -2.220 -15.646 -23.820 1.00 86.50 186 TYR A O 1
ATOM 1432 N N . VAL A 1 187 ? -1.432 -17.692 -24.318 1.00 87.44 187 VAL A N 1
ATOM 1433 C CA . VAL A 1 187 ? -2.258 -17.904 -25.520 1.00 87.44 187 VAL A CA 1
ATOM 1434 C C . VAL A 1 187 ? -3.439 -18.812 -25.191 1.00 87.44 187 VAL A C 1
ATOM 1436 O O . VAL A 1 187 ? -4.581 -18.442 -25.442 1.00 87.44 187 VAL A O 1
ATOM 1439 N N . ASP A 1 188 ? -3.185 -19.954 -24.549 1.00 86.50 188 ASP A N 1
ATOM 1440 C CA . ASP A 1 188 ? -4.240 -20.927 -24.223 1.00 86.50 188 ASP A CA 1
ATOM 1441 C C . ASP A 1 188 ? -4.976 -20.599 -22.908 1.00 86.50 188 ASP A C 1
ATOM 1443 O O . ASP A 1 188 ? -5.942 -21.271 -22.539 1.00 86.50 188 ASP A O 1
ATOM 1447 N N . GLY A 1 189 ? -4.517 -19.580 -22.173 1.00 84.19 189 GLY A N 1
ATOM 1448 C CA . GLY A 1 189 ? -5.152 -19.098 -20.945 1.00 84.19 189 GLY A CA 1
ATOM 1449 C C . GLY A 1 189 ? -5.056 -20.056 -19.753 1.00 84.19 189 GLY A C 1
ATOM 1450 O O . GLY A 1 189 ? -5.867 -19.966 -18.827 1.00 84.19 189 GLY A O 1
ATOM 1451 N N . MET A 1 190 ? -4.095 -20.989 -19.737 1.00 85.69 190 MET A N 1
ATOM 1452 C CA . MET A 1 190 ? -3.929 -21.896 -18.600 1.00 85.69 190 MET A CA 1
ATOM 1453 C C . MET A 1 190 ? -3.515 -21.136 -17.339 1.00 85.69 190 MET A C 1
ATOM 1455 O O . MET A 1 190 ? -2.563 -20.352 -17.319 1.00 85.69 190 MET A O 1
ATOM 1459 N N . SER A 1 191 ? -4.169 -21.454 -16.222 1.00 84.19 191 SER A N 1
ATOM 1460 C CA . SER A 1 191 ? -3.713 -20.985 -14.916 1.00 84.19 191 SER A CA 1
ATOM 1461 C C . SER A 1 191 ? -2.337 -21.570 -14.579 1.00 84.19 191 SER A C 1
ATOM 1463 O O . SER A 1 191 ? -1.998 -22.697 -14.953 1.00 84.19 191 SER A O 1
ATOM 1465 N N . GLY A 1 192 ? -1.556 -20.854 -13.766 1.00 76.88 192 GLY A N 1
ATOM 1466 C CA . GLY A 1 192 ? -0.250 -21.343 -13.311 1.00 76.88 192 GLY A CA 1
ATOM 1467 C C . GLY A 1 192 ? -0.310 -22.685 -12.564 1.00 76.88 192 GLY A C 1
ATOM 1468 O O . GLY A 1 192 ? 0.686 -23.401 -12.532 1.00 76.88 192 GLY A O 1
ATOM 1469 N N . ALA A 1 193 ? -1.465 -23.052 -11.993 1.00 78.75 193 ALA A N 1
ATOM 1470 C CA . ALA A 1 193 ? -1.687 -24.361 -11.378 1.00 78.75 193 ALA A CA 1
ATOM 1471 C C . ALA A 1 193 ? -1.879 -25.473 -12.425 1.00 78.75 193 ALA A C 1
ATOM 1473 O O . ALA A 1 193 ? -1.292 -26.546 -12.289 1.00 78.75 193 ALA A O 1
ATOM 1474 N N . GLN A 1 194 ? -2.642 -25.208 -13.490 1.00 81.50 194 GLN A N 1
ATOM 1475 C CA . GLN A 1 194 ? -2.837 -26.146 -14.603 1.00 81.50 194 GLN A CA 1
ATOM 1476 C C . GLN A 1 194 ? -1.534 -26.374 -15.378 1.00 81.50 194 GLN A C 1
ATOM 1478 O O . GLN A 1 194 ? -1.167 -27.520 -15.632 1.00 81.50 194 GLN A O 1
ATOM 1483 N N . ALA A 1 195 ? -0.794 -25.301 -15.672 1.00 85.19 195 ALA A N 1
ATOM 1484 C CA . ALA A 1 195 ? 0.522 -25.394 -16.299 1.00 85.19 195 ALA A CA 1
ATOM 1485 C C . ALA A 1 195 ? 1.513 -26.161 -15.403 1.00 85.19 195 ALA A C 1
ATOM 1487 O O . ALA A 1 195 ? 2.238 -27.036 -15.867 1.00 85.19 195 ALA A O 1
ATOM 1488 N N . ALA A 1 196 ? 1.504 -25.915 -14.089 1.00 84.94 196 ALA A N 1
ATOM 1489 C CA . ALA A 1 196 ? 2.364 -26.637 -13.152 1.00 84.94 196 ALA A CA 1
ATOM 1490 C C . ALA A 1 196 ? 2.090 -28.147 -13.143 1.00 84.94 196 ALA A C 1
ATOM 1492 O O . ALA A 1 196 ? 3.034 -28.936 -13.186 1.00 84.94 196 ALA A O 1
ATOM 1493 N N . ALA A 1 197 ? 0.812 -28.539 -13.142 1.00 86.00 197 ALA A N 1
ATOM 1494 C CA . ALA A 1 197 ? 0.403 -29.938 -13.219 1.00 86.00 197 ALA A CA 1
ATOM 1495 C C . ALA A 1 197 ? 0.830 -30.593 -14.543 1.00 86.00 197 ALA A C 1
ATOM 1497 O O . ALA A 1 197 ? 1.332 -31.713 -14.534 1.00 86.00 197 ALA A O 1
ATOM 1498 N N . ARG A 1 198 ? 0.695 -29.882 -15.671 1.00 87.25 198 ARG A N 1
ATOM 1499 C CA . ARG A 1 198 ? 1.102 -30.367 -17.000 1.00 87.25 198 ARG A CA 1
ATOM 1500 C C . ARG A 1 198 ? 2.617 -30.547 -17.132 1.00 87.25 198 ARG A C 1
ATOM 1502 O O . ARG A 1 198 ? 3.062 -31.526 -17.720 1.00 87.25 198 ARG A O 1
ATOM 1509 N N . HIS A 1 199 ? 3.400 -29.643 -16.549 1.00 84.06 199 HIS A N 1
ATOM 1510 C CA . HIS A 1 199 ? 4.869 -29.676 -16.595 1.00 84.06 199 HIS A CA 1
ATOM 1511 C C . HIS A 1 199 ? 5.507 -30.394 -15.396 1.00 84.06 199 HIS A C 1
ATOM 1513 O O . HIS A 1 199 ? 6.718 -30.295 -15.200 1.00 84.06 199 HIS A O 1
ATOM 1519 N N . SER A 1 200 ? 4.716 -31.093 -14.570 1.00 87.00 200 SER A N 1
ATOM 1520 C CA . SER A 1 200 ? 5.182 -31.811 -13.369 1.00 87.00 200 SER A CA 1
ATOM 1521 C C . SER A 1 200 ? 6.088 -30.962 -12.465 1.00 87.00 200 SER A C 1
ATOM 1523 O O . SER A 1 200 ? 7.102 -31.428 -11.942 1.00 87.00 200 SER A O 1
ATOM 1525 N N . CYS A 1 201 ? 5.744 -29.686 -12.289 1.00 86.06 201 CYS A N 1
ATOM 1526 C CA . CYS A 1 201 ? 6.533 -28.735 -11.511 1.00 86.06 201 CYS A CA 1
ATOM 1527 C C . CYS A 1 201 ? 5.665 -27.976 -10.501 1.00 86.06 201 CYS A C 1
ATOM 1529 O O . CYS A 1 201 ? 4.455 -28.163 -10.409 1.00 86.06 201 CYS A O 1
ATOM 1531 N N . ARG A 1 202 ? 6.287 -27.124 -9.679 1.00 81.81 202 ARG A N 1
ATOM 1532 C CA . ARG A 1 202 ? 5.551 -26.293 -8.714 1.00 81.81 202 ARG A CA 1
ATOM 1533 C C . ARG A 1 2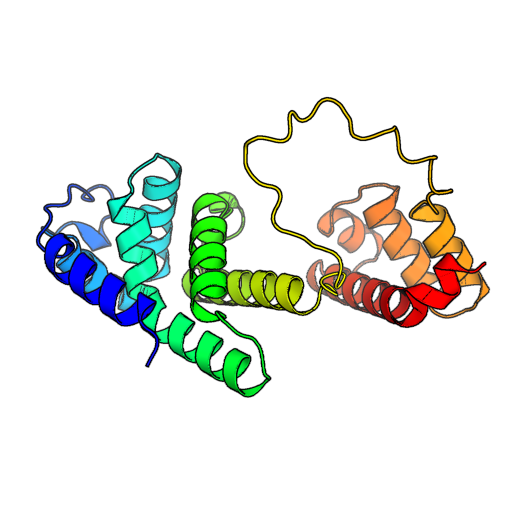02 ? 5.013 -25.028 -9.402 1.00 81.81 202 ARG A C 1
ATOM 1535 O O . ARG A 1 202 ? 5.727 -24.453 -10.223 1.00 81.81 202 ARG A O 1
ATOM 1542 N N . PRO A 1 203 ? 3.856 -24.476 -8.987 1.00 78.88 203 PRO A N 1
ATOM 1543 C CA . PRO A 1 203 ? 3.345 -23.204 -9.525 1.00 78.88 203 PRO A CA 1
ATOM 1544 C C . PRO A 1 203 ? 4.320 -22.019 -9.401 1.00 78.88 203 PRO A C 1
ATOM 1546 O O . PRO A 1 203 ? 4.329 -21.108 -10.226 1.00 78.88 203 PRO A O 1
ATOM 1549 N N . ALA A 1 204 ? 5.185 -22.016 -8.381 1.00 70.12 204 ALA A N 1
ATOM 1550 C CA . ALA A 1 204 ? 6.256 -21.025 -8.255 1.00 70.12 204 ALA A CA 1
ATOM 1551 C C . ALA A 1 204 ? 7.326 -21.159 -9.358 1.00 70.12 204 ALA A C 1
ATOM 1553 O O . ALA A 1 204 ? 7.849 -20.150 -9.830 1.00 70.12 204 ALA A O 1
ATOM 1554 N N . THR A 1 205 ? 7.616 -22.386 -9.799 1.00 78.44 205 THR A N 1
ATOM 1555 C CA . THR A 1 205 ? 8.546 -22.668 -10.899 1.00 78.44 205 THR A CA 1
ATOM 1556 C C . THR A 1 205 ? 7.987 -22.156 -12.221 1.00 78.44 205 THR A C 1
ATOM 1558 O O . THR A 1 205 ? 8.715 -21.480 -12.942 1.00 78.44 205 THR A O 1
ATOM 1561 N N . VAL A 1 206 ? 6.693 -22.375 -12.489 1.00 84.88 206 VAL A N 1
ATOM 1562 C CA . VAL A 1 206 ? 6.002 -21.813 -13.665 1.00 84.88 206 VAL A CA 1
ATOM 1563 C C . VAL A 1 206 ? 6.138 -20.293 -13.692 1.00 84.88 206 VAL A C 1
ATOM 1565 O O . VAL A 1 206 ? 6.658 -19.744 -14.657 1.00 84.88 206 VAL A O 1
ATOM 1568 N N . ARG A 1 207 ? 5.785 -19.609 -12.594 1.00 81.44 207 ARG A N 1
ATOM 1569 C CA . ARG A 1 207 ? 5.915 -18.143 -12.497 1.00 81.44 207 ARG A CA 1
ATOM 1570 C C . ARG A 1 207 ? 7.342 -17.657 -12.753 1.00 81.44 207 ARG A C 1
ATOM 1572 O O . ARG A 1 207 ? 7.532 -16.681 -13.472 1.00 81.44 207 ARG A O 1
ATOM 1579 N N . SER A 1 208 ? 8.343 -18.331 -12.184 1.00 82.81 208 SER A N 1
ATOM 1580 C CA . SER A 1 208 ? 9.755 -17.979 -12.385 1.00 82.81 208 SER A CA 1
ATOM 1581 C C . SER A 1 208 ? 10.195 -18.133 -13.845 1.00 82.81 208 SER A C 1
ATOM 1583 O O . SER A 1 208 ? 10.891 -17.261 -14.372 1.00 82.81 208 SER A O 1
ATOM 1585 N N . GLN A 1 209 ? 9.765 -19.211 -14.507 1.00 84.44 209 GLN A N 1
ATOM 1586 C CA . GLN A 1 209 ? 10.077 -19.490 -15.910 1.00 84.44 209 GLN A CA 1
ATOM 1587 C C . GLN A 1 209 ? 9.374 -18.512 -16.855 1.00 84.44 209 GLN A C 1
ATOM 1589 O O . GLN A 1 209 ? 10.036 -17.947 -17.722 1.00 84.44 209 GLN A O 1
ATOM 1594 N N . CYS A 1 210 ? 8.083 -18.232 -16.645 1.00 86.31 210 CYS A N 1
ATOM 1595 C CA . CYS A 1 210 ? 7.349 -17.220 -17.410 1.00 86.31 210 CYS A CA 1
ATOM 1596 C C . CYS A 1 210 ? 7.989 -15.838 -17.244 1.00 86.31 210 CYS A C 1
ATOM 1598 O O . CYS A 1 210 ? 8.264 -15.168 -18.234 1.00 86.31 210 CYS A O 1
ATOM 1600 N N . ARG A 1 211 ? 8.330 -15.445 -16.007 1.00 85.69 211 ARG A N 1
ATOM 1601 C CA . ARG A 1 211 ? 9.022 -14.177 -15.734 1.00 85.69 211 ARG A CA 1
ATOM 1602 C C . ARG A 1 211 ? 10.358 -14.081 -16.473 1.00 85.69 211 ARG A C 1
ATOM 1604 O O . ARG A 1 211 ? 10.639 -13.045 -17.066 1.00 85.69 211 ARG A O 1
ATOM 1611 N N . HIS A 1 212 ? 11.177 -15.134 -16.449 1.00 82.44 212 HIS A N 1
ATOM 1612 C CA . HIS A 1 212 ? 12.445 -15.157 -17.186 1.00 82.44 212 HIS A CA 1
ATOM 1613 C C . HIS A 1 212 ? 12.241 -15.109 -18.702 1.00 82.44 212 HIS A C 1
ATOM 1615 O O . HIS A 1 212 ? 12.969 -14.389 -19.380 1.00 82.44 212 HIS A O 1
ATOM 1621 N N . GLY A 1 213 ? 11.268 -15.855 -19.229 1.00 84.50 213 GLY A N 1
ATOM 1622 C CA . GLY A 1 213 ? 10.918 -15.838 -20.647 1.00 84.50 213 GLY A CA 1
ATOM 1623 C C . GLY A 1 213 ? 10.511 -14.439 -21.102 1.00 84.50 213 GLY A C 1
ATOM 1624 O O . GLY A 1 213 ? 11.151 -13.878 -21.984 1.00 84.50 213 GLY A O 1
ATOM 1625 N N . VAL A 1 214 ? 9.540 -13.826 -20.421 1.00 86.75 214 VAL A N 1
ATOM 1626 C CA . VAL A 1 214 ? 9.065 -12.463 -20.714 1.00 86.75 214 VAL A CA 1
ATOM 1627 C C . VAL A 1 214 ? 10.185 -11.429 -20.581 1.00 86.75 214 VAL A C 1
ATOM 1629 O O . VAL A 1 214 ? 10.293 -10.540 -21.418 1.00 86.75 214 VAL A O 1
ATOM 1632 N N . ALA A 1 215 ? 11.066 -11.547 -19.582 1.00 81.88 215 ALA A N 1
ATOM 1633 C CA . ALA A 1 215 ? 12.206 -10.640 -19.446 1.00 81.88 215 ALA A CA 1
ATOM 1634 C C . ALA A 1 215 ? 13.170 -10.717 -20.646 1.00 81.88 215 ALA A C 1
ATOM 1636 O O . ALA A 1 215 ? 13.670 -9.686 -21.090 1.00 81.88 215 ALA A O 1
ATOM 1637 N N . LYS A 1 216 ? 13.409 -11.914 -21.200 1.00 85.00 216 LYS A N 1
ATOM 1638 C CA . LYS A 1 216 ? 14.245 -12.091 -22.401 1.00 85.00 216 LYS A CA 1
ATOM 1639 C C . LYS A 1 216 ? 13.607 -11.511 -23.660 1.00 85.00 216 LYS A C 1
ATOM 1641 O O . LYS A 1 216 ? 14.344 -10.984 -24.488 1.00 85.00 216 LYS A O 1
ATOM 1646 N N . LEU A 1 217 ? 12.281 -11.624 -23.784 1.00 87.50 217 LEU A N 1
ATOM 1647 C CA . LEU A 1 217 ? 11.512 -11.014 -24.871 1.00 87.50 217 LEU A CA 1
ATOM 1648 C C . LEU A 1 217 ? 11.565 -9.488 -24.772 1.00 87.50 217 LEU A C 1
ATOM 1650 O O . LEU A 1 217 ? 11.941 -8.825 -25.728 1.00 87.50 217 LEU A O 1
ATOM 1654 N N . ARG A 1 218 ? 11.296 -8.933 -23.584 1.00 83.81 218 ARG A N 1
ATOM 1655 C CA . ARG A 1 218 ? 11.339 -7.484 -23.343 1.00 83.81 218 ARG A CA 1
ATOM 1656 C C . ARG A 1 218 ? 12.718 -6.882 -23.617 1.00 83.81 218 ARG A C 1
ATOM 1658 O O . ARG A 1 218 ? 12.796 -5.796 -24.169 1.00 83.81 218 ARG A O 1
ATOM 1665 N N . ALA A 1 219 ? 13.798 -7.584 -23.275 1.00 82.06 219 ALA A N 1
ATOM 1666 C CA . ALA A 1 219 ? 15.161 -7.129 -23.564 1.00 82.06 219 ALA A CA 1
ATOM 1667 C C . ALA A 1 219 ? 15.482 -7.020 -25.070 1.00 82.06 219 ALA A C 1
ATOM 1669 O O . ALA A 1 219 ? 16.537 -6.502 -25.413 1.00 82.06 219 ALA A O 1
ATOM 1670 N N . ARG A 1 220 ? 14.611 -7.542 -25.943 1.00 83.75 220 ARG A N 1
ATOM 1671 C CA . ARG A 1 220 ? 14.736 -7.533 -27.408 1.0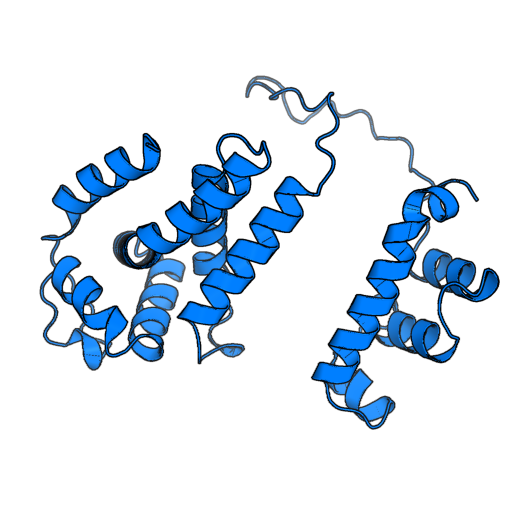0 83.75 220 ARG A CA 1
ATOM 1672 C C . ARG A 1 220 ? 13.468 -7.005 -28.079 1.00 83.75 220 ARG A C 1
ATOM 1674 O O . ARG A 1 220 ? 13.183 -7.361 -29.217 1.00 83.75 220 ARG A O 1
ATOM 1681 N N . ALA A 1 221 ? 12.689 -6.194 -27.360 1.00 78.62 221 ALA A N 1
ATOM 1682 C CA . ALA A 1 221 ? 11.436 -5.650 -27.871 1.00 78.62 221 ALA A CA 1
ATOM 1683 C C . ALA A 1 221 ? 11.657 -4.882 -29.185 1.00 78.62 221 ALA A C 1
ATOM 1685 O O . ALA A 1 221 ? 10.915 -5.097 -30.133 1.00 78.62 221 ALA A O 1
ATOM 1686 N N . ASP A 1 222 ? 12.735 -4.102 -29.279 1.00 75.94 222 ASP A N 1
ATOM 1687 C CA . ASP A 1 222 ? 13.061 -3.335 -30.486 1.00 75.94 222 ASP A CA 1
ATOM 1688 C C . ASP A 1 222 ? 13.365 -4.237 -31.698 1.00 75.94 222 ASP A C 1
ATOM 1690 O O . ASP A 1 222 ? 12.945 -3.930 -32.808 1.00 75.94 222 ASP A O 1
ATOM 1694 N N . GLU A 1 223 ? 14.035 -5.382 -31.498 1.00 79.38 223 GLU A N 1
ATOM 1695 C CA . GLU A 1 223 ? 14.301 -6.375 -32.559 1.00 79.38 223 GLU A CA 1
ATOM 1696 C C . GLU A 1 223 ? 13.017 -7.106 -32.993 1.00 79.38 223 GLU A C 1
ATOM 1698 O O . GLU A 1 223 ? 12.855 -7.448 -34.161 1.00 79.38 223 GLU A O 1
ATOM 1703 N N . ILE A 1 224 ? 12.087 -7.330 -32.058 1.00 76.06 224 ILE A N 1
ATOM 1704 C CA . ILE A 1 224 ? 10.787 -7.964 -32.328 1.00 76.06 224 ILE A CA 1
ATOM 1705 C C . ILE A 1 224 ? 9.880 -7.029 -33.129 1.00 76.06 224 ILE A C 1
ATOM 1707 O O . ILE A 1 224 ? 9.218 -7.482 -34.051 1.00 76.06 224 ILE A O 1
ATOM 1711 N N . LEU A 1 225 ? 9.859 -5.740 -32.784 1.00 72.50 225 LEU A N 1
ATOM 1712 C CA . LEU A 1 225 ? 8.975 -4.740 -33.393 1.00 72.50 225 LEU A CA 1
ATOM 1713 C C . LEU A 1 225 ? 9.470 -4.221 -34.755 1.00 72.50 225 LEU A C 1
ATOM 1715 O O . LEU A 1 225 ? 8.752 -3.480 -35.418 1.00 72.50 225 LEU A O 1
ATOM 1719 N N . THR A 1 226 ? 10.694 -4.570 -35.161 1.00 68.62 226 THR A N 1
ATOM 1720 C CA . THR A 1 226 ? 11.303 -4.151 -36.438 1.00 68.62 226 THR A CA 1
ATOM 1721 C C . THR A 1 226 ? 11.382 -5.266 -37.488 1.00 68.62 226 THR A C 1
ATOM 1723 O O . THR A 1 226 ? 11.901 -5.017 -38.578 1.00 68.62 226 THR A O 1
ATOM 1726 N N . THR A 1 227 ? 10.887 -6.471 -37.172 1.00 57.97 227 THR A N 1
ATOM 1727 C CA . THR A 1 227 ? 10.836 -7.635 -38.079 1.00 57.97 227 THR A CA 1
ATOM 1728 C C . THR A 1 227 ? 9.488 -7.723 -38.780 1.00 57.97 227 THR A C 1
ATOM 1730 O O . THR A 1 227 ? 9.493 -7.997 -40.002 1.00 57.97 227 THR A O 1
#

Organism: NCBI:txid1748

InterPro domains:
  IPR013324 RNA polymerase sigma factor, region 3/4-like [SSF88659] (164-220)
  IPR036388 Winged helix-like DNA-binding domain superfamily [G3DSA:1.10.10.10] (166-224)

Sequence (227 aa):
MFSTAADLNIEWDSLQDSPVTWTDCPELLHAVTAGDALALIGAFPDPILAFLIDRTQRGDELAGRTICQAFLGKLITMAAKARARGIPDALDDCLASMWLTITDYPLDRRPTKIAANLVMDVHQHTLAHWMTPTDPHEVPVPPSVALDTVPPQPPTEDLTAPDIIALARQHHWISPAQANLLTEVYVDGMSGAQAAARHSCRPATVRSQCRHGVAKLRARADEILTT

pLDDT: mean 86.2, std 14.24, range [44.81, 98.62]

Radius of gyration: 22.34 Å; chains: 1; bounding box: 35×53×61 Å

Secondary structure (DSSP, 8-state):
--HHHHHHHHHHHHHTT-B---TTSGGGTT--BHHHHHHHHTTSHHHHHHHHHHHHHTT-HHHHHHHHHHHHHHHHHHHHHHHTTT-TTHHHHHHHHHHHHHHT--TTT--SSHHHHHHHHHHHHHHHHHHS---TT-----TTS-GGG-----------HHHHHHHHHHTTSS-HHHHHHHHHHHTS---HHHHHHHTTS-HHHHHHHHHHHHHHHHTTHHHHHT-